Protein AF-A0A7K2NN77-F1 (afdb_monomer_lite)

Foldseek 3Di:
DLVVLLVLLLVLLLCLLLLHLVVSQVSQPPDGQLLSVAQKKAKKKKFAALVCLVVVQVVQQDPSRARRNKHWHQQLFDSRIIIIIGGDHDPDPPPPPGVPVVLLVVVVVDVSMAIFMFDIDGSSCSNVNVQNRQLSQLQLNQDPSSGGYRDDPDPLLRLFPLVLLLLQLCVLCVLCPPPPSVLVSLLLVVQAAPLVSSCVSVVHDSVVSVVSVVSVCVSNVHDCLQLQSSLVNNSSVVSVPDDDDPDDPPDPDDPRDDPVVRCQDPSNLVLLCVLCVLCDDPHDVVLVVLLVLCNVQSVDLVSSCVVVVHDSVVSVVSQSVSCNSSSADSNGRHDSSSSNSSSVSSVVPHD

Structure (mmCIF, N/CA/C/O backbone):
data_AF-A0A7K2NN77-F1
#
_entry.id   AF-A0A7K2NN77-F1
#
loop_
_atom_site.group_PDB
_atom_site.id
_atom_site.type_symbol
_atom_site.label_atom_id
_atom_site.label_alt_id
_atom_site.label_comp_id
_atom_site.label_asym_id
_atom_site.label_entity_id
_atom_site.label_seq_id
_atom_site.pdbx_PDB_ins_code
_atom_site.Cartn_x
_atom_site.Cartn_y
_atom_site.Cartn_z
_atom_site.occupancy
_atom_site.B_iso_or_equiv
_atom_site.auth_seq_id
_atom_site.auth_comp_id
_atom_site.auth_asym_id
_atom_site.auth_atom_id
_atom_site.pdbx_PDB_model_num
ATOM 1 N N . TYR A 1 1 ? 4.794 0.940 -31.239 1.00 58.06 1 TYR A N 1
ATOM 2 C CA . TYR A 1 1 ? 5.626 -0.023 -30.488 1.00 58.06 1 TYR A CA 1
ATOM 3 C C . TYR A 1 1 ? 5.762 0.349 -29.004 1.00 58.06 1 TYR A C 1
ATOM 5 O O . TYR A 1 1 ? 5.220 -0.368 -28.175 1.00 58.06 1 TYR A O 1
ATOM 13 N N . GLN A 1 2 ? 6.341 1.505 -28.643 1.00 65.62 2 GLN A N 1
ATOM 14 C CA . GLN A 1 2 ? 6.583 1.894 -27.233 1.00 65.62 2 GLN A CA 1
ATOM 15 C C . GLN A 1 2 ? 5.342 1.932 -26.314 1.00 65.62 2 GLN A C 1
ATOM 17 O O . GLN A 1 2 ? 5.419 1.540 -25.153 1.00 65.62 2 GLN A O 1
ATOM 22 N N . GLN A 1 3 ? 4.177 2.366 -26.810 1.00 68.31 3 GLN A N 1
ATOM 23 C CA . GLN A 1 3 ? 2.939 2.348 -26.012 1.00 68.31 3 GLN A CA 1
ATOM 24 C C . GLN A 1 3 ? 2.459 0.923 -25.699 1.00 68.31 3 GLN A C 1
ATOM 26 O O . GLN A 1 3 ? 1.971 0.670 -24.600 1.00 68.31 3 GLN A O 1
ATOM 31 N N . VAL A 1 4 ? 2.619 -0.004 -26.647 1.00 72.00 4 VAL A N 1
ATOM 32 C CA . VAL A 1 4 ? 2.255 -1.418 -26.481 1.00 72.00 4 VAL A CA 1
ATOM 33 C C . VAL A 1 4 ? 3.207 -2.084 -25.491 1.00 72.00 4 VAL A C 1
ATOM 35 O O . VAL A 1 4 ? 2.742 -2.724 -24.554 1.00 72.00 4 VAL A O 1
ATOM 38 N N . ALA A 1 5 ? 4.514 -1.838 -25.620 1.00 76.31 5 ALA A N 1
ATOM 39 C CA . ALA A 1 5 ? 5.515 -2.323 -24.672 1.00 76.31 5 A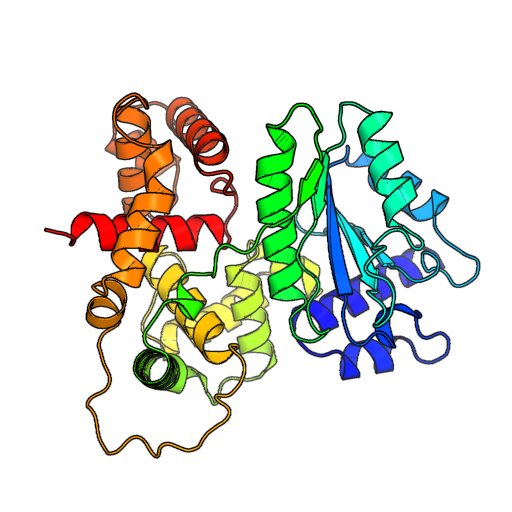LA A CA 1
ATOM 40 C C . ALA A 1 5 ? 5.246 -1.800 -23.249 1.00 76.31 5 ALA A C 1
ATOM 42 O O . ALA A 1 5 ? 5.173 -2.576 -22.305 1.00 76.31 5 ALA A O 1
ATOM 43 N N . SER A 1 6 ? 4.969 -0.501 -23.092 1.00 79.62 6 SER A N 1
ATOM 44 C CA . SER A 1 6 ? 4.598 0.094 -21.798 1.00 79.62 6 SER A CA 1
ATOM 45 C C . SER A 1 6 ? 3.352 -0.554 -21.173 1.00 79.62 6 SER A C 1
ATOM 47 O O . SER A 1 6 ? 3.346 -0.855 -19.978 1.00 79.62 6 SER A O 1
ATOM 49 N N . ARG A 1 7 ? 2.305 -0.816 -21.975 1.00 81.62 7 ARG A N 1
ATOM 50 C CA . ARG A 1 7 ? 1.096 -1.521 -21.512 1.00 81.62 7 ARG A CA 1
ATOM 51 C C . ARG A 1 7 ? 1.402 -2.956 -21.095 1.00 81.62 7 ARG A C 1
ATOM 53 O O . ARG A 1 7 ? 0.925 -3.374 -20.047 1.00 81.62 7 ARG A O 1
ATOM 60 N N . LEU A 1 8 ? 2.226 -3.676 -21.856 1.00 85.50 8 LEU A N 1
ATOM 61 C CA . LEU A 1 8 ? 2.639 -5.036 -21.515 1.00 85.50 8 LEU A CA 1
ATOM 62 C C . LEU A 1 8 ? 3.427 -5.073 -20.198 1.00 85.50 8 LEU A C 1
ATOM 64 O O . LEU A 1 8 ? 3.089 -5.854 -19.315 1.00 85.50 8 LEU A O 1
ATOM 68 N N . ARG A 1 9 ? 4.414 -4.184 -20.020 1.00 88.75 9 ARG A N 1
ATOM 69 C CA . ARG A 1 9 ? 5.198 -4.079 -18.774 1.00 88.75 9 ARG A CA 1
ATOM 70 C C . ARG A 1 9 ? 4.305 -3.807 -17.562 1.00 88.75 9 ARG A C 1
ATOM 72 O O . ARG A 1 9 ? 4.477 -4.423 -16.512 1.00 88.75 9 ARG A O 1
ATOM 79 N N . LEU A 1 10 ? 3.324 -2.915 -17.716 1.00 86.38 10 LEU A N 1
ATOM 80 C CA . LEU A 1 10 ? 2.331 -2.661 -16.675 1.00 86.38 10 LEU A CA 1
ATOM 81 C C . LEU A 1 10 ? 1.485 -3.905 -16.388 1.00 86.38 10 LEU A C 1
ATOM 83 O O . LEU A 1 10 ? 1.281 -4.243 -15.228 1.00 86.38 10 LEU A O 1
ATOM 87 N N . ALA A 1 11 ? 1.029 -4.605 -17.422 1.00 85.06 11 ALA A N 1
ATOM 88 C CA . ALA A 1 11 ? 0.192 -5.787 -17.279 1.00 85.06 11 ALA A CA 1
ATOM 89 C C . ALA A 1 11 ? 0.944 -6.958 -16.601 1.00 85.06 11 ALA A C 1
ATOM 91 O O . ALA A 1 11 ? 0.379 -7.633 -15.743 1.00 85.06 11 ALA A O 1
ATOM 92 N N . VAL A 1 12 ? 2.242 -7.127 -16.887 1.00 89.69 12 VAL A N 1
ATOM 93 C CA . VAL A 1 12 ? 3.141 -8.058 -16.176 1.00 89.69 12 VAL A CA 1
ATOM 94 C C . VAL A 1 12 ? 3.249 -7.698 -14.695 1.00 89.69 12 VAL A C 1
ATOM 96 O O . VAL A 1 12 ? 3.042 -8.556 -13.838 1.00 89.69 12 VAL A O 1
ATOM 99 N N . PHE A 1 13 ? 3.516 -6.425 -14.375 1.00 90.00 13 PHE A N 1
ATOM 100 C CA . PHE A 1 13 ? 3.537 -5.958 -12.986 1.00 90.00 13 PHE A CA 1
ATOM 101 C C . PHE A 1 13 ? 2.200 -6.218 -12.278 1.00 90.00 13 PHE A C 1
ATOM 103 O O . PHE A 1 13 ? 2.191 -6.641 -11.126 1.00 90.00 13 PHE A O 1
ATOM 110 N N . MET A 1 14 ? 1.071 -6.032 -12.965 1.00 84.31 14 MET A N 1
ATOM 111 C CA . MET A 1 14 ? -0.255 -6.285 -12.400 1.00 84.31 14 MET A CA 1
ATOM 112 C C . MET A 1 14 ? -0.514 -7.753 -12.081 1.00 84.31 14 MET A C 1
ATOM 114 O O . MET A 1 14 ? -1.032 -8.047 -11.006 1.00 84.31 14 MET A O 1
ATOM 118 N N . ALA A 1 15 ? -0.126 -8.668 -12.969 1.00 86.88 15 ALA A N 1
ATOM 119 C CA . ALA A 1 15 ? -0.226 -10.097 -12.698 1.00 86.88 15 ALA A CA 1
ATOM 120 C C . ALA A 1 15 ? 0.621 -10.492 -11.473 1.00 86.88 15 ALA A C 1
ATOM 122 O O . ALA A 1 15 ? 0.151 -11.226 -10.607 1.00 86.88 15 ALA A O 1
ATOM 123 N N . LEU A 1 16 ? 1.825 -9.926 -11.333 1.00 90.00 16 LEU A N 1
ATOM 124 C CA . LEU A 1 16 ? 2.666 -10.135 -10.150 1.00 90.00 16 LEU A CA 1
ATOM 125 C C . LEU A 1 16 ? 2.044 -9.550 -8.871 1.00 90.00 16 LEU A C 1
ATOM 127 O O . LEU A 1 16 ? 2.053 -10.207 -7.834 1.00 90.00 16 LEU A O 1
ATOM 131 N N . MET A 1 17 ? 1.451 -8.354 -8.933 1.00 85.38 17 MET A N 1
ATOM 132 C CA . MET A 1 17 ? 0.725 -7.749 -7.804 1.00 85.38 17 MET A CA 1
ATOM 133 C C . MET A 1 17 ? -0.498 -8.569 -7.364 1.00 85.38 17 MET A C 1
ATOM 135 O O . MET A 1 17 ? -0.871 -8.497 -6.198 1.00 85.38 17 MET A O 1
ATOM 139 N N . ALA A 1 18 ? -1.111 -9.341 -8.266 1.00 82.44 18 ALA A N 1
ATOM 140 C CA . ALA A 1 18 ? -2.195 -10.277 -7.951 1.00 82.44 18 ALA A CA 1
ATOM 141 C C . ALA A 1 18 ? -1.694 -11.644 -7.432 1.00 82.44 18 ALA A C 1
ATOM 143 O O . ALA A 1 18 ? -2.496 -12.523 -7.127 1.00 82.44 18 ALA A O 1
ATOM 144 N N . GLY A 1 19 ? -0.374 -11.835 -7.337 1.00 84.44 19 GLY A N 1
ATOM 145 C CA . GLY A 1 19 ? 0.235 -13.096 -6.919 1.00 84.44 19 GLY A CA 1
ATOM 146 C C . GLY A 1 19 ? 0.254 -14.177 -8.005 1.00 84.44 19 GLY A C 1
ATOM 147 O O . GLY A 1 19 ? 0.401 -15.352 -7.686 1.00 84.44 19 GLY A O 1
ATOM 148 N N . GLU A 1 20 ? 0.130 -13.798 -9.281 1.00 86.62 20 GLU A N 1
ATOM 149 C CA . GLU A 1 20 ? -0.037 -14.705 -10.426 1.00 86.62 20 GLU A CA 1
ATOM 150 C C . GLU A 1 20 ? 1.189 -14.685 -11.372 1.00 86.62 20 GLU A C 1
ATOM 152 O O . GLU A 1 20 ? 1.098 -14.219 -12.518 1.00 86.62 20 GLU A O 1
ATOM 157 N N . PRO A 1 21 ? 2.367 -15.200 -10.963 1.00 90.19 21 PRO A N 1
ATOM 158 C CA . PRO A 1 21 ? 3.559 -15.201 -11.817 1.00 90.19 21 PRO A CA 1
ATOM 159 C C . PRO A 1 21 ? 3.385 -16.047 -13.083 1.00 90.19 21 PRO A C 1
ATOM 161 O O . PRO A 1 21 ? 3.928 -15.711 -14.133 1.00 90.19 21 PRO A O 1
ATOM 164 N N . THR A 1 22 ? 2.586 -17.116 -13.032 1.00 89.12 22 THR A N 1
ATOM 165 C CA . THR A 1 22 ? 2.286 -17.952 -14.206 1.00 89.12 22 THR A CA 1
ATOM 166 C C . THR A 1 22 ? 1.509 -17.174 -15.266 1.00 89.12 22 THR A C 1
ATOM 168 O O . THR A 1 22 ? 1.772 -17.314 -16.461 1.00 89.12 22 THR A O 1
ATOM 171 N N . LEU A 1 23 ? 0.567 -16.319 -14.851 1.00 87.38 23 LEU A N 1
ATOM 172 C CA . LEU A 1 23 ? -0.132 -15.422 -15.768 1.00 87.38 23 LEU A CA 1
ATOM 173 C C . LEU A 1 23 ? 0.845 -14.413 -16.377 1.00 87.38 23 LEU A C 1
ATOM 175 O O . LEU A 1 23 ? 0.862 -14.271 -17.597 1.00 87.38 23 LEU A O 1
ATOM 179 N N . ALA A 1 24 ? 1.703 -13.802 -15.552 1.00 89.56 24 ALA A N 1
ATOM 180 C CA . ALA A 1 24 ? 2.725 -12.862 -16.008 1.00 89.56 24 ALA A CA 1
ATOM 181 C C . ALA A 1 24 ? 3.625 -13.471 -17.101 1.00 89.56 24 ALA A C 1
ATOM 183 O O . ALA A 1 24 ? 3.830 -12.848 -18.140 1.00 89.56 24 ALA A O 1
ATOM 184 N N . ARG A 1 25 ? 4.082 -14.720 -16.915 1.00 89.94 25 ARG A N 1
ATOM 185 C CA . ARG A 1 25 ? 4.904 -15.452 -17.900 1.00 89.94 25 ARG A CA 1
ATOM 186 C C . ARG A 1 25 ? 4.173 -15.704 -19.221 1.00 89.94 25 ARG A C 1
ATOM 188 O O . ARG A 1 25 ? 4.764 -15.558 -20.288 1.00 89.94 25 ARG A O 1
ATOM 195 N N . ARG A 1 26 ? 2.881 -16.054 -19.174 1.00 87.25 26 ARG A N 1
ATOM 196 C CA . ARG A 1 26 ? 2.070 -16.293 -20.386 1.00 87.25 26 ARG A CA 1
ATOM 197 C C . ARG A 1 26 ? 1.852 -15.027 -21.214 1.00 87.25 26 ARG A C 1
ATOM 199 O O . ARG A 1 26 ? 1.749 -15.114 -22.432 1.00 87.25 26 ARG A O 1
ATOM 206 N N . MET A 1 27 ? 1.790 -13.862 -20.572 1.00 85.50 27 MET A N 1
ATOM 207 C CA . MET A 1 27 ? 1.561 -12.581 -21.252 1.00 85.50 27 MET A CA 1
ATOM 208 C C . MET A 1 27 ? 2.753 -12.136 -22.107 1.00 85.50 27 MET A C 1
ATOM 210 O O . MET A 1 27 ? 2.576 -11.367 -23.046 1.00 85.50 27 MET A O 1
ATOM 214 N N . THR A 1 28 ? 3.955 -12.631 -21.809 1.00 80.12 28 THR A N 1
ATOM 215 C CA . THR A 1 28 ? 5.213 -12.267 -22.481 1.00 80.12 28 THR A CA 1
ATOM 216 C C . THR A 1 28 ? 5.670 -13.304 -23.514 1.00 80.12 28 THR A C 1
ATOM 218 O O . THR A 1 28 ? 6.864 -13.405 -23.792 1.00 80.12 28 THR A O 1
ATOM 221 N N . ALA A 1 29 ? 4.746 -14.103 -24.066 1.00 64.56 29 ALA A N 1
ATOM 222 C CA . ALA A 1 29 ? 5.049 -15.154 -25.041 1.00 64.56 29 ALA A CA 1
ATOM 223 C C . ALA A 1 29 ? 5.926 -14.619 -26.197 1.00 64.56 29 ALA A C 1
ATOM 225 O O . ALA A 1 29 ? 5.482 -13.786 -26.984 1.00 64.56 29 ALA A O 1
ATOM 226 N N . GLY A 1 30 ? 7.183 -15.078 -26.265 1.00 66.25 30 GLY A N 1
ATOM 227 C CA . GLY A 1 30 ? 8.173 -14.700 -27.286 1.00 66.25 30 GLY A CA 1
ATOM 228 C C . GLY A 1 30 ? 9.416 -13.967 -26.761 1.00 66.25 30 GLY A C 1
ATOM 229 O O . GLY A 1 30 ? 10.479 -14.109 -27.354 1.00 66.25 30 GLY A O 1
ATOM 230 N N . ALA A 1 31 ? 9.324 -13.243 -25.640 1.00 71.31 31 ALA A N 1
ATOM 231 C CA . ALA A 1 31 ? 10.466 -12.580 -24.998 1.00 71.31 31 ALA A CA 1
ATOM 232 C C . ALA A 1 31 ? 10.196 -12.423 -23.496 1.00 71.31 31 ALA A C 1
ATOM 234 O O . ALA A 1 31 ? 9.667 -11.402 -23.042 1.00 71.31 31 ALA A O 1
ATOM 235 N N . LEU A 1 32 ? 10.512 -13.475 -22.735 1.00 72.44 32 LEU A N 1
ATOM 236 C CA . LEU A 1 32 ? 10.340 -13.495 -21.288 1.00 72.44 32 LEU A CA 1
ATOM 237 C C . LEU A 1 32 ? 11.368 -12.546 -20.640 1.00 72.44 32 LEU A C 1
ATOM 239 O O . LEU A 1 32 ? 12.567 -12.741 -20.843 1.00 72.44 32 LEU A O 1
ATOM 243 N N . PRO A 1 33 ? 10.946 -11.531 -19.864 1.00 78.56 33 PRO A N 1
ATOM 244 C CA . PRO A 1 33 ? 11.888 -10.735 -19.094 1.00 78.56 33 PRO A CA 1
ATOM 245 C C . PRO A 1 33 ? 12.635 -11.646 -18.105 1.00 78.56 33 PRO A C 1
ATOM 247 O O . PRO A 1 33 ? 11.961 -12.388 -17.384 1.00 78.56 33 PRO A O 1
ATOM 250 N N . PRO A 1 34 ? 13.975 -11.552 -17.981 1.00 80.69 34 PRO A N 1
ATOM 251 C CA . PRO A 1 34 ? 14.753 -12.381 -17.048 1.00 80.69 34 PRO A CA 1
ATOM 252 C C . PRO A 1 34 ? 14.268 -12.293 -15.594 1.00 80.69 34 PRO A C 1
ATOM 254 O O . PRO A 1 34 ? 14.410 -13.236 -14.823 1.00 80.69 34 PRO A O 1
ATOM 257 N N . LEU A 1 35 ? 13.637 -11.173 -15.229 1.00 86.69 35 LEU A N 1
ATOM 258 C CA . LEU A 1 35 ? 12.939 -10.985 -13.959 1.00 86.69 35 LEU A CA 1
ATOM 259 C C . LEU A 1 35 ? 11.946 -12.111 -13.643 1.00 86.69 35 LEU A C 1
ATOM 261 O O . LEU A 1 35 ? 11.807 -12.488 -12.483 1.00 86.69 35 LEU A O 1
ATOM 265 N N . LEU A 1 36 ? 11.214 -12.602 -14.647 1.00 88.00 36 LEU A N 1
ATOM 266 C CA . LEU A 1 36 ? 10.187 -13.610 -14.425 1.00 88.00 36 LEU A CA 1
ATOM 267 C C . LEU A 1 36 ? 10.785 -14.975 -14.109 1.00 88.00 36 LEU A C 1
ATOM 269 O O . LEU A 1 36 ? 10.084 -15.750 -13.478 1.00 88.00 36 LEU A O 1
ATOM 273 N N . ASP A 1 37 ? 12.038 -15.255 -14.476 1.00 86.75 37 ASP A N 1
ATOM 274 C CA . ASP A 1 37 ? 12.733 -16.504 -14.138 1.00 86.75 37 ASP A CA 1
ATOM 275 C C . ASP A 1 37 ? 13.343 -16.517 -12.737 1.00 86.75 37 ASP A C 1
ATOM 277 O O . ASP A 1 37 ? 13.660 -17.588 -12.224 1.00 86.75 37 ASP A O 1
ATOM 281 N N . ALA A 1 38 ? 13.463 -15.357 -12.093 1.00 86.56 38 ALA A N 1
ATOM 282 C CA . ALA A 1 38 ? 13.998 -15.275 -10.744 1.00 86.56 38 ALA A CA 1
ATOM 283 C C . ALA A 1 38 ? 13.075 -15.954 -9.720 1.00 86.56 38 ALA A C 1
ATOM 285 O O . ALA A 1 38 ? 11.848 -15.926 -9.835 1.00 86.56 38 ALA A O 1
ATOM 286 N N . GLU A 1 39 ? 13.663 -16.528 -8.668 1.00 85.31 39 GLU A N 1
ATOM 287 C CA . GLU A 1 39 ? 12.895 -17.055 -7.530 1.00 85.31 39 GLU A CA 1
ATOM 288 C C . GLU A 1 39 ? 12.355 -15.923 -6.651 1.00 85.31 39 GLU A C 1
ATOM 290 O O . GLU A 1 39 ? 11.251 -16.008 -6.102 1.00 85.31 39 GLU A O 1
ATOM 295 N N . ARG A 1 40 ? 13.142 -14.851 -6.516 1.00 90.56 40 ARG A N 1
ATOM 296 C CA . ARG A 1 40 ? 12.844 -13.695 -5.675 1.00 90.56 40 ARG A CA 1
ATOM 297 C C . ARG A 1 40 ? 13.070 -12.400 -6.440 1.00 90.56 40 ARG A C 1
ATOM 299 O O . ARG A 1 40 ? 13.908 -12.313 -7.333 1.00 90.56 40 ARG A O 1
ATOM 306 N N . LEU A 1 41 ? 12.338 -11.371 -6.041 1.00 92.19 41 LEU A N 1
ATOM 307 C CA . LEU A 1 41 ? 12.518 -10.004 -6.508 1.00 92.19 41 LEU A CA 1
ATOM 308 C C . LEU A 1 41 ? 12.459 -9.028 -5.341 1.00 92.19 41 LEU A C 1
ATOM 310 O O . LEU A 1 41 ? 11.876 -9.320 -4.297 1.00 92.19 41 LEU A O 1
ATOM 314 N N . CYS A 1 42 ? 13.016 -7.843 -5.534 1.00 92.00 42 CYS A N 1
ATOM 315 C CA . CYS A 1 42 ? 12.775 -6.687 -4.689 1.00 92.00 42 CYS A CA 1
ATOM 316 C C . CYS A 1 42 ? 12.151 -5.559 -5.520 1.00 92.00 42 CYS A C 1
ATOM 318 O O . CYS A 1 42 ? 12.383 -5.418 -6.725 1.00 92.00 42 CYS A O 1
ATOM 320 N N . ILE A 1 43 ? 11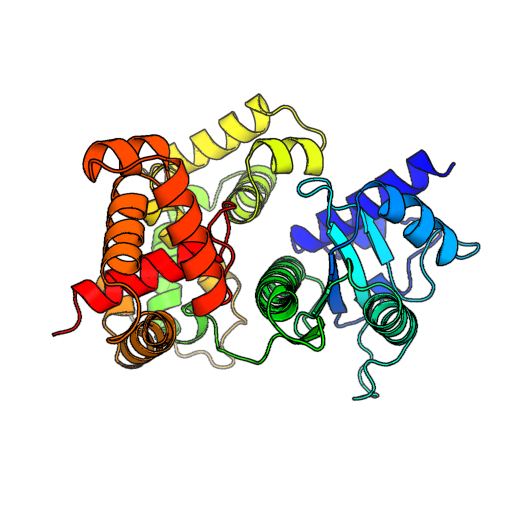.326 -4.743 -4.862 1.00 94.06 43 ILE A N 1
ATOM 321 C CA . ILE A 1 43 ? 10.781 -3.527 -5.462 1.00 94.06 43 ILE A CA 1
ATOM 322 C C . ILE A 1 43 ? 11.637 -2.345 -5.035 1.00 94.06 43 ILE A C 1
ATOM 324 O O . ILE A 1 43 ? 11.811 -2.070 -3.851 1.00 94.06 43 ILE A O 1
ATOM 328 N N . HIS A 1 44 ? 12.129 -1.616 -6.024 1.00 95.12 44 HIS A N 1
ATOM 329 C CA . HIS A 1 44 ? 12.770 -0.324 -5.876 1.00 95.12 44 HIS A CA 1
ATOM 330 C C . HIS A 1 44 ? 11.773 0.736 -6.344 1.00 95.12 44 HIS A C 1
ATOM 332 O O . HIS A 1 44 ? 11.427 0.810 -7.522 1.00 95.12 44 HIS A O 1
ATOM 338 N N . LEU A 1 45 ? 11.265 1.543 -5.421 1.00 94.94 45 LEU A N 1
ATOM 339 C CA . LEU A 1 45 ? 10.307 2.597 -5.717 1.00 94.94 45 LEU A CA 1
ATOM 340 C C . LEU A 1 45 ? 11.026 3.942 -5.752 1.00 94.94 45 LEU A C 1
ATOM 342 O O . LEU A 1 45 ? 11.384 4.493 -4.710 1.00 94.94 45 LEU A O 1
ATOM 346 N N . LEU A 1 46 ? 11.228 4.467 -6.957 1.00 96.25 46 LEU A N 1
ATOM 347 C CA . LEU A 1 46 ? 11.838 5.772 -7.172 1.00 96.25 46 LEU A CA 1
ATOM 348 C C . LEU A 1 46 ? 10.749 6.849 -7.191 1.00 96.25 46 LEU A C 1
ATOM 350 O O . LEU A 1 46 ? 9.813 6.796 -7.995 1.00 96.25 46 LEU A O 1
ATOM 354 N N . ARG A 1 47 ? 10.897 7.858 -6.333 1.00 95.06 47 ARG A N 1
ATOM 355 C CA . ARG A 1 47 ? 10.179 9.126 -6.438 1.00 95.06 47 ARG A CA 1
ATOM 356 C C . ARG A 1 47 ? 10.962 10.064 -7.347 1.00 95.06 47 ARG A C 1
ATOM 358 O O . ARG A 1 47 ? 12.101 10.386 -7.035 1.00 95.06 47 ARG A O 1
ATOM 365 N N . CYS A 1 48 ? 10.345 10.534 -8.424 1.00 94.88 48 CYS A N 1
ATOM 366 C CA . CYS A 1 48 ? 10.917 11.519 -9.340 1.00 94.88 48 CYS A CA 1
ATOM 367 C C . CYS A 1 48 ? 9.829 12.459 -9.906 1.00 94.88 48 CYS A C 1
ATOM 369 O O . CYS A 1 48 ? 8.628 12.202 -9.756 1.00 94.88 48 CYS A O 1
ATOM 371 N N . PRO A 1 49 ? 10.196 13.594 -10.526 1.00 93.94 49 PRO A N 1
ATOM 372 C CA . PRO A 1 49 ? 9.251 14.447 -11.238 1.00 93.94 49 PRO A CA 1
ATOM 373 C C . PRO A 1 49 ? 8.507 13.671 -12.344 1.00 93.94 49 PRO A C 1
ATOM 375 O O . PRO A 1 49 ? 9.118 12.849 -13.029 1.00 93.94 49 PRO A O 1
ATOM 378 N N . PRO A 1 50 ? 7.211 13.944 -12.600 1.00 92.19 50 PRO A N 1
ATOM 379 C CA . PRO A 1 50 ? 6.423 13.154 -13.549 1.00 92.19 50 PRO A CA 1
ATOM 380 C C . PRO A 1 50 ? 6.976 13.193 -14.977 1.00 92.19 50 PRO A C 1
ATOM 382 O O . PRO A 1 50 ? 6.864 12.199 -15.698 1.00 92.19 50 PRO A O 1
ATOM 385 N N . ALA A 1 51 ? 7.596 14.318 -15.351 1.00 92.19 51 ALA A N 1
ATOM 386 C CA . ALA A 1 51 ? 8.254 14.529 -16.639 1.00 92.19 51 ALA A CA 1
ATOM 387 C C . ALA A 1 51 ? 9.477 13.617 -16.844 1.00 92.19 51 ALA A C 1
ATOM 389 O O . ALA A 1 51 ? 9.765 13.215 -17.970 1.00 92.19 51 ALA A O 1
ATOM 390 N N . ASP A 1 52 ? 10.157 13.226 -15.764 1.00 93.62 52 ASP A N 1
ATOM 391 C CA . ASP A 1 52 ? 11.396 12.451 -15.842 1.00 93.62 52 ASP A CA 1
ATOM 392 C C . ASP A 1 52 ? 11.134 10.951 -16.018 1.00 93.62 52 ASP A C 1
ATOM 394 O O . ASP A 1 52 ? 11.959 10.250 -16.599 1.00 93.62 52 ASP A O 1
ATOM 398 N N . ARG A 1 53 ? 9.963 10.445 -15.602 1.00 92.81 53 ARG A N 1
ATOM 399 C CA . ARG A 1 53 ? 9.624 9.009 -15.674 1.00 92.81 53 ARG A CA 1
ATOM 400 C C . ARG A 1 53 ? 9.797 8.425 -17.074 1.00 92.81 53 ARG A C 1
ATOM 402 O O . ARG A 1 53 ? 10.292 7.316 -17.223 1.00 92.81 53 ARG A O 1
ATOM 409 N N . GLY A 1 54 ? 9.347 9.152 -18.099 1.00 90.44 54 GLY A N 1
ATOM 410 C CA . GLY A 1 54 ? 9.452 8.699 -19.486 1.00 90.44 54 GLY A CA 1
ATOM 411 C C . GLY A 1 54 ? 10.895 8.634 -19.970 1.00 90.44 54 GLY A C 1
ATOM 412 O O . GLY A 1 54 ? 11.280 7.633 -20.565 1.00 90.44 54 GLY A O 1
ATOM 413 N N . ARG A 1 55 ? 11.681 9.670 -19.652 1.00 92.38 55 ARG A N 1
ATOM 414 C CA . ARG A 1 55 ? 13.107 9.748 -19.982 1.00 92.38 55 ARG A CA 1
ATOM 415 C C . ARG A 1 55 ? 13.893 8.629 -19.303 1.00 92.38 55 ARG A C 1
ATOM 417 O O . ARG A 1 55 ? 14.686 7.980 -19.965 1.00 92.38 55 ARG A O 1
ATOM 424 N N . LEU A 1 56 ? 13.645 8.388 -18.015 1.00 92.94 56 LEU A N 1
ATOM 425 C CA . LEU A 1 56 ? 14.331 7.349 -17.245 1.00 92.94 56 LEU A CA 1
ATOM 426 C C . LEU A 1 56 ? 14.038 5.950 -17.791 1.00 92.94 56 LEU A C 1
ATOM 428 O O . LEU A 1 56 ? 14.973 5.200 -18.022 1.00 92.94 56 LEU A O 1
ATOM 432 N N . ILE A 1 57 ? 12.771 5.622 -18.069 1.00 91.75 57 ILE A N 1
ATOM 433 C CA . ILE A 1 57 ? 12.415 4.334 -18.691 1.00 91.75 57 ILE A CA 1
ATOM 434 C C . ILE A 1 57 ? 13.181 4.154 -20.003 1.00 91.75 57 ILE A C 1
ATOM 436 O O . ILE A 1 57 ? 13.872 3.160 -20.163 1.00 91.75 57 ILE A O 1
ATOM 440 N N . ALA A 1 58 ? 13.119 5.141 -20.902 1.00 90.38 58 ALA A N 1
ATOM 441 C CA . ALA A 1 58 ? 13.778 5.048 -22.203 1.00 90.38 58 ALA A CA 1
ATOM 442 C C . ALA A 1 58 ? 15.312 4.958 -22.103 1.00 90.38 58 ALA A C 1
ATOM 444 O O . ALA A 1 58 ? 15.930 4.289 -22.920 1.00 90.38 58 ALA A O 1
ATOM 445 N N . ALA A 1 59 ? 15.925 5.616 -21.113 1.00 90.44 59 ALA A N 1
ATOM 446 C CA . ALA A 1 59 ? 17.377 5.622 -20.929 1.00 90.44 59 ALA A CA 1
ATOM 447 C C . ALA A 1 59 ? 17.945 4.264 -20.485 1.00 90.44 59 ALA A C 1
ATOM 449 O O . ALA A 1 59 ? 19.100 3.971 -20.775 1.00 90.44 59 ALA A O 1
ATOM 450 N N . TYR A 1 60 ? 17.147 3.453 -19.785 1.00 89.12 60 TYR A N 1
ATOM 451 C CA . TYR A 1 60 ? 17.540 2.120 -19.317 1.00 89.12 60 TYR A CA 1
ATOM 452 C C . TYR A 1 60 ? 16.856 0.989 -20.096 1.00 89.12 60 TYR A C 1
ATOM 454 O O . TYR A 1 60 ? 16.992 -0.169 -19.706 1.00 89.12 60 TYR A O 1
ATOM 462 N N . GLU A 1 61 ? 16.100 1.308 -21.152 1.00 88.19 61 GLU A N 1
ATOM 463 C CA . GLU A 1 61 ? 15.418 0.319 -21.986 1.00 88.19 61 GLU A CA 1
ATOM 464 C C . GLU A 1 61 ? 16.434 -0.367 -22.916 1.00 88.19 61 GLU A C 1
ATOM 466 O O . GLU A 1 61 ? 17.186 0.293 -23.631 1.00 88.19 61 GLU A O 1
ATOM 471 N N . ASP A 1 62 ? 16.476 -1.698 -22.891 1.00 83.81 62 ASP A N 1
ATOM 472 C CA . ASP A 1 62 ? 17.320 -2.510 -23.768 1.00 83.81 62 ASP A CA 1
ATOM 473 C C . ASP A 1 62 ? 16.615 -2.853 -25.097 1.00 83.81 62 ASP A C 1
ATOM 475 O O . ASP A 1 62 ? 15.450 -2.519 -25.328 1.00 83.81 62 ASP A O 1
ATOM 479 N N . ALA A 1 63 ? 17.315 -3.565 -25.986 1.00 80.12 63 ALA A N 1
ATOM 480 C CA . ALA A 1 63 ? 16.793 -3.955 -27.299 1.00 80.12 63 ALA A CA 1
ATOM 481 C C . ALA A 1 63 ? 15.537 -4.852 -27.240 1.00 80.12 63 ALA A C 1
ATOM 483 O O . ALA A 1 63 ? 14.781 -4.908 -28.210 1.00 80.12 63 ALA A O 1
ATOM 484 N N . SER A 1 64 ? 15.295 -5.536 -26.116 1.00 75.75 64 SER A N 1
ATOM 485 C CA . SER A 1 64 ? 14.106 -6.368 -25.897 1.00 75.75 64 SER A CA 1
ATOM 486 C C . SER A 1 64 ? 12.904 -5.576 -25.367 1.00 75.75 64 SER A C 1
ATOM 488 O O . SER A 1 64 ? 11.799 -6.109 -25.275 1.00 75.75 64 SER A O 1
ATOM 490 N N . GLY A 1 65 ? 13.087 -4.287 -25.061 1.00 78.44 65 GLY A N 1
ATOM 491 C CA . GLY A 1 65 ? 12.060 -3.447 -24.452 1.00 78.44 65 GLY A CA 1
ATOM 492 C C . GLY A 1 65 ? 11.917 -3.666 -22.942 1.00 78.44 65 GLY A C 1
ATOM 493 O O . GLY A 1 65 ? 10.892 -3.299 -22.355 1.00 78.44 65 GLY A O 1
ATOM 494 N N . TYR A 1 66 ? 12.918 -4.270 -22.300 1.00 83.56 66 TYR A N 1
ATOM 495 C CA . TYR A 1 66 ? 13.011 -4.410 -20.847 1.00 83.56 66 TYR A CA 1
ATOM 496 C C . TYR A 1 66 ? 14.189 -3.590 -20.316 1.00 83.56 66 TYR A C 1
ATOM 498 O O . TYR A 1 66 ? 14.624 -2.665 -20.987 1.00 83.56 66 TYR A O 1
ATOM 506 N N . HIS A 1 67 ? 14.618 -3.810 -19.071 1.00 88.44 67 HIS A N 1
ATOM 507 C CA . HIS A 1 67 ? 15.644 -2.982 -18.427 1.00 88.44 67 HIS A CA 1
ATOM 508 C C . HIS A 1 67 ? 16.775 -3.874 -17.906 1.00 88.44 67 HIS A C 1
ATOM 510 O O . HIS A 1 67 ? 17.038 -3.966 -16.700 1.00 88.44 67 HIS A O 1
ATOM 516 N N . GLY A 1 68 ? 17.375 -4.619 -18.837 1.00 83.19 68 GLY A N 1
ATOM 517 C CA . GLY A 1 68 ? 18.291 -5.714 -18.572 1.00 83.19 68 GLY A CA 1
ATOM 518 C C . GLY A 1 68 ? 17.562 -6.851 -17.867 1.00 83.19 68 GLY A C 1
ATOM 519 O O . GLY A 1 68 ? 16.627 -7.452 -18.389 1.00 83.19 68 GLY A O 1
ATOM 520 N N . ARG A 1 69 ? 17.975 -7.133 -16.631 1.00 84.44 69 ARG A N 1
ATOM 521 C CA . ARG A 1 69 ? 17.349 -8.175 -15.806 1.00 84.44 69 ARG A CA 1
ATOM 522 C C . ARG A 1 69 ? 16.129 -7.678 -15.033 1.00 84.44 69 ARG A C 1
ATOM 524 O O . ARG A 1 69 ? 15.372 -8.490 -14.515 1.00 84.44 69 ARG A O 1
ATOM 531 N N . GLY A 1 70 ? 15.943 -6.362 -14.946 1.00 88.38 70 GLY A N 1
ATOM 532 C CA . GLY A 1 70 ? 14.842 -5.736 -14.226 1.00 88.38 70 GLY A CA 1
ATOM 533 C C . GLY A 1 70 ? 13.729 -5.222 -15.135 1.00 88.38 70 GLY A C 1
ATOM 534 O O . GLY A 1 70 ? 13.741 -5.366 -16.359 1.00 88.38 70 GLY A O 1
ATOM 535 N N . LEU A 1 71 ? 12.750 -4.575 -14.510 1.00 91.38 71 LEU A N 1
ATOM 536 C CA . LEU A 1 71 ? 11.599 -3.995 -15.190 1.00 91.38 71 LEU A CA 1
ATOM 537 C C . LEU A 1 71 ? 11.233 -2.646 -14.568 1.00 91.38 71 LEU A C 1
ATOM 539 O O . LEU A 1 71 ? 10.885 -2.598 -13.392 1.00 91.38 71 LEU A O 1
ATOM 543 N N . MET A 1 72 ? 11.247 -1.562 -15.350 1.00 92.88 72 MET A N 1
ATOM 544 C CA . MET A 1 72 ? 10.687 -0.276 -14.924 1.00 92.88 72 MET A CA 1
ATOM 545 C C . MET A 1 72 ? 9.272 -0.063 -15.468 1.00 92.88 72 MET A C 1
ATOM 547 O O . MET A 1 72 ? 8.996 -0.238 -16.659 1.00 92.88 72 MET A O 1
ATOM 551 N N . VAL A 1 73 ? 8.372 0.375 -14.588 1.00 92.56 73 VAL A N 1
ATOM 552 C CA . VAL A 1 73 ? 6.957 0.617 -14.876 1.00 92.56 73 VAL A CA 1
ATOM 553 C C . VAL A 1 73 ? 6.525 1.939 -14.251 1.00 92.56 73 VAL A C 1
ATOM 555 O O . VAL A 1 73 ? 6.764 2.207 -13.072 1.00 92.56 73 VAL A O 1
ATOM 558 N N . ARG A 1 74 ? 5.836 2.787 -15.024 1.00 91.44 74 ARG A N 1
ATOM 559 C CA . ARG A 1 74 ? 5.206 3.993 -14.466 1.00 91.44 74 ARG A CA 1
ATOM 560 C C . ARG A 1 74 ? 4.137 3.571 -13.468 1.00 91.44 74 ARG A C 1
ATOM 562 O O . ARG A 1 74 ? 3.262 2.786 -13.817 1.00 91.44 74 ARG A O 1
ATOM 569 N N . CYS A 1 75 ? 4.138 4.142 -12.266 1.00 88.00 75 CYS A N 1
ATOM 570 C CA . CYS A 1 75 ? 3.003 3.944 -11.377 1.00 88.00 75 CYS A CA 1
ATOM 571 C C . CYS A 1 75 ? 1.766 4.644 -11.974 1.00 88.00 75 CYS A C 1
ATOM 573 O O . CYS A 1 75 ? 1.799 5.863 -12.169 1.00 88.00 75 CYS A O 1
ATOM 575 N N . PRO A 1 76 ? 0.662 3.926 -12.249 1.00 79.25 76 PRO A N 1
ATOM 576 C CA . PRO A 1 76 ? -0.550 4.537 -12.805 1.00 79.25 76 PRO A CA 1
ATOM 577 C C . PRO A 1 76 ? -1.395 5.238 -11.731 1.00 79.25 76 PRO A C 1
ATOM 579 O O . PRO A 1 76 ? -2.411 5.871 -12.033 1.00 79.25 76 PRO A O 1
ATOM 582 N N . VAL A 1 77 ? -1.012 5.098 -10.459 1.00 79.31 77 VAL A N 1
ATOM 583 C CA . VAL A 1 77 ? -1.709 5.698 -9.319 1.00 79.31 77 VAL A CA 1
ATOM 584 C C . VAL A 1 77 ? -1.039 6.993 -8.872 1.00 79.31 77 VAL A C 1
ATOM 586 O O . VAL A 1 77 ? -1.747 7.974 -8.663 1.00 79.31 77 VAL A O 1
ATOM 589 N N . TYR A 1 78 ? 0.294 7.008 -8.776 1.00 83.31 78 TYR A N 1
ATOM 590 C CA . TYR A 1 78 ? 1.067 8.162 -8.314 1.00 83.31 78 TYR A CA 1
ATOM 591 C C . TYR A 1 78 ? 1.997 8.662 -9.411 1.00 83.31 78 TYR A C 1
ATOM 593 O O . TYR A 1 78 ? 2.920 7.962 -9.831 1.00 83.31 78 TYR A O 1
ATOM 601 N N . ASP A 1 79 ? 1.796 9.907 -9.835 1.00 86.38 79 ASP A N 1
ATOM 602 C CA . ASP A 1 79 ? 2.539 10.475 -10.961 1.00 86.38 79 ASP A CA 1
ATOM 603 C C . ASP A 1 79 ? 4.018 10.726 -10.687 1.00 86.38 79 ASP A C 1
ATOM 605 O O . ASP A 1 79 ? 4.806 10.867 -11.617 1.00 86.38 79 ASP A O 1
ATOM 609 N N . HIS A 1 80 ? 4.409 10.716 -9.418 1.00 89.81 80 HIS A N 1
ATOM 610 C CA . HIS A 1 80 ? 5.799 10.849 -9.010 1.00 89.81 80 HIS A CA 1
ATOM 611 C C . HIS A 1 80 ? 6.513 9.511 -8.836 1.00 89.81 80 HIS A C 1
ATOM 613 O O . HIS A 1 80 ? 7.685 9.510 -8.489 1.00 89.81 80 HIS A O 1
ATOM 619 N N . HIS A 1 81 ? 5.835 8.373 -9.009 1.00 92.56 81 HIS A N 1
ATOM 620 C CA . HIS A 1 81 ? 6.433 7.068 -8.737 1.00 92.56 81 HIS A CA 1
ATOM 621 C C . HIS A 1 81 ? 6.811 6.337 -10.028 1.00 92.56 81 HIS A C 1
ATOM 623 O O . HIS A 1 81 ? 6.002 6.186 -10.956 1.00 92.56 81 HIS A O 1
ATOM 629 N N . LEU A 1 82 ? 8.041 5.833 -10.034 1.00 94.81 82 LEU A N 1
ATOM 630 C CA . LEU A 1 82 ? 8.566 4.856 -10.973 1.00 94.81 82 LEU A CA 1
ATOM 631 C C . LEU A 1 82 ? 8.838 3.561 -10.200 1.00 94.81 82 LEU A C 1
ATOM 633 O O . LEU A 1 82 ? 9.554 3.563 -9.201 1.00 94.81 82 LEU A O 1
ATOM 637 N N . ILE A 1 83 ? 8.198 2.476 -10.627 1.00 95.06 83 ILE A N 1
ATOM 638 C CA . ILE A 1 83 ? 8.278 1.162 -9.991 1.00 95.06 83 ILE A CA 1
ATOM 639 C C . ILE A 1 83 ? 9.346 0.367 -10.729 1.00 95.06 83 ILE A C 1
ATOM 641 O O . ILE A 1 83 ? 9.199 0.130 -11.925 1.00 95.06 83 ILE A O 1
ATOM 645 N N . CYS A 1 84 ? 10.394 -0.048 -10.029 1.00 94.88 84 CYS A N 1
ATOM 646 C CA . CYS A 1 84 ? 11.473 -0.849 -10.586 1.00 94.88 84 CYS A CA 1
ATOM 647 C C . CYS A 1 84 ? 11.461 -2.224 -9.911 1.00 94.88 84 CYS A C 1
ATOM 649 O O . CYS A 1 84 ? 11.676 -2.325 -8.705 1.00 94.88 84 CYS A O 1
ATOM 651 N N . LEU A 1 85 ? 11.183 -3.275 -10.675 1.00 94.12 85 LEU A N 1
ATOM 652 C CA . LEU A 1 85 ? 11.281 -4.655 -10.219 1.00 94.12 85 LEU A CA 1
ATOM 653 C C . LEU A 1 85 ? 12.693 -5.143 -10.523 1.00 94.12 85 LEU A C 1
ATOM 655 O O . LEU A 1 85 ? 13.142 -5.057 -11.670 1.00 94.12 85 LEU A O 1
ATOM 659 N N . VAL A 1 86 ? 13.383 -5.638 -9.505 1.00 91.81 86 VAL A N 1
ATOM 660 C CA . VAL A 1 86 ? 14.765 -6.102 -9.616 1.00 91.81 86 VAL A CA 1
ATOM 661 C C . VAL A 1 86 ? 14.816 -7.557 -9.141 1.00 91.81 86 VAL A C 1
ATOM 663 O O . VAL A 1 86 ? 14.378 -7.823 -8.020 1.00 91.81 86 VAL A O 1
ATOM 666 N N . PRO A 1 87 ? 15.280 -8.512 -9.966 1.00 90.06 87 PRO A N 1
ATOM 667 C CA . PRO A 1 87 ? 15.453 -9.891 -9.522 1.00 90.06 87 PRO A CA 1
ATOM 668 C C . PRO A 1 87 ? 16.584 -9.987 -8.494 1.00 90.06 87 PRO A C 1
ATOM 670 O O . PRO A 1 87 ? 17.541 -9.216 -8.548 1.00 90.06 87 PRO A O 1
ATOM 673 N N . VAL A 1 88 ? 16.474 -10.944 -7.576 1.00 83.62 88 VAL A N 1
ATOM 674 C CA . VAL A 1 88 ? 17.509 -11.255 -6.582 1.00 83.62 88 VAL A CA 1
ATOM 675 C C . VAL A 1 88 ? 17.949 -12.698 -6.806 1.00 83.62 88 VAL A C 1
ATOM 677 O O . VAL A 1 88 ? 17.121 -13.606 -6.709 1.00 83.62 88 VAL A O 1
ATOM 680 N N . ASP A 1 89 ? 19.226 -12.901 -7.130 1.00 70.56 89 ASP A N 1
ATOM 681 C CA . ASP A 1 89 ? 19.795 -14.237 -7.335 1.00 70.56 89 ASP A CA 1
ATOM 682 C C . ASP A 1 89 ? 20.213 -14.886 -6.014 1.00 70.56 89 ASP A C 1
ATOM 684 O O . ASP A 1 89 ? 20.427 -14.206 -5.013 1.00 70.56 89 ASP A O 1
ATOM 688 N N . ARG A 1 90 ? 20.304 -16.222 -6.018 1.00 54.62 90 ARG A N 1
ATOM 689 C CA . ARG A 1 90 ? 20.529 -17.044 -4.817 1.00 54.62 90 ARG A CA 1
ATOM 690 C C . ARG A 1 90 ? 21.930 -16.905 -4.204 1.00 54.62 90 ARG A C 1
ATOM 692 O O . ARG A 1 90 ? 22.044 -17.162 -3.013 1.00 54.62 90 ARG A O 1
ATOM 699 N N . ASP A 1 91 ? 22.933 -16.488 -4.980 1.00 44.62 91 ASP A N 1
ATOM 700 C CA . ASP A 1 91 ? 24.355 -16.591 -4.599 1.00 44.62 91 ASP A CA 1
ATOM 701 C C . ASP A 1 91 ? 25.087 -15.250 -4.416 1.00 44.62 91 ASP A C 1
ATOM 703 O O . ASP A 1 91 ? 26.279 -15.249 -4.125 1.00 44.62 91 ASP A O 1
ATOM 707 N N . ASP A 1 92 ? 24.401 -14.108 -4.525 1.00 42.56 92 ASP A N 1
ATOM 708 C CA . ASP A 1 92 ? 25.019 -12.800 -4.288 1.00 42.56 92 ASP A CA 1
ATOM 709 C C . ASP A 1 92 ? 24.200 -11.985 -3.276 1.00 42.56 92 ASP A C 1
ATOM 711 O O . ASP A 1 92 ? 23.185 -11.365 -3.601 1.00 42.56 92 ASP A O 1
ATOM 715 N N . ASP A 1 93 ? 24.715 -11.883 -2.046 1.00 42.06 93 ASP A N 1
ATOM 716 C CA . ASP A 1 93 ? 24.356 -10.816 -1.094 1.00 42.06 93 ASP A CA 1
ATOM 717 C C . ASP A 1 93 ? 24.680 -9.408 -1.658 1.00 42.06 93 ASP A C 1
ATOM 719 O O . ASP A 1 93 ? 24.327 -8.368 -1.086 1.00 42.06 93 ASP A O 1
ATOM 723 N N . HIS A 1 94 ? 25.300 -9.345 -2.839 1.00 42.53 94 HIS A N 1
ATOM 724 C CA . HIS A 1 94 ? 25.406 -8.160 -3.667 1.00 42.53 94 HIS A CA 1
ATOM 725 C C . HIS A 1 94 ? 24.134 -7.942 -4.498 1.00 42.53 94 HIS A C 1
ATOM 727 O O . HIS A 1 94 ? 24.038 -8.277 -5.675 1.00 42.53 94 HIS A O 1
ATOM 733 N N . VAL A 1 95 ? 23.181 -7.217 -3.905 1.00 49.91 95 VAL A N 1
ATOM 734 C CA . VAL A 1 95 ? 22.022 -6.581 -4.573 1.00 49.91 95 VAL A CA 1
ATOM 735 C C . VAL A 1 95 ? 22.463 -5.510 -5.607 1.00 49.91 95 VAL A C 1
ATOM 737 O O . VAL A 1 95 ? 21.764 -4.530 -5.810 1.00 49.91 95 VAL A O 1
ATOM 740 N N . ASP A 1 96 ? 23.638 -5.616 -6.232 1.00 46.22 96 ASP A N 1
ATOM 741 C CA . ASP A 1 96 ? 24.257 -4.576 -7.074 1.00 46.22 96 ASP A CA 1
ATOM 742 C C . ASP A 1 96 ? 24.165 -4.862 -8.588 1.00 46.22 96 ASP A C 1
ATOM 744 O O . ASP A 1 96 ? 24.694 -4.116 -9.410 1.00 46.22 96 ASP A O 1
ATOM 748 N N . GLY A 1 97 ? 23.415 -5.891 -8.991 1.00 52.47 97 GLY A N 1
ATOM 749 C CA . GLY A 1 97 ? 23.169 -6.212 -10.399 1.00 52.47 97 GLY A CA 1
ATOM 750 C C . GLY A 1 97 ? 22.115 -5.327 -11.088 1.00 52.47 97 GLY A C 1
ATOM 751 O O . GLY A 1 97 ? 20.965 -5.225 -10.657 1.00 52.47 97 GLY A O 1
ATOM 752 N N . GLY A 1 98 ? 22.483 -4.737 -12.233 1.00 68.25 98 GLY A N 1
ATOM 753 C CA . GLY A 1 98 ? 21.575 -4.160 -13.236 1.00 68.25 98 GLY A CA 1
ATOM 754 C C . GLY A 1 98 ? 21.040 -2.761 -12.915 1.00 68.25 98 GLY A C 1
ATOM 755 O O . GLY A 1 98 ? 21.641 -1.758 -13.290 1.00 68.25 98 GLY A O 1
ATOM 756 N N . LEU A 1 99 ? 19.875 -2.680 -12.262 1.00 78.25 99 LEU A N 1
ATOM 757 C CA . LEU A 1 99 ? 19.174 -1.409 -12.011 1.00 78.25 99 LEU A CA 1
ATOM 758 C C . LEU A 1 99 ? 19.555 -0.734 -10.691 1.00 78.25 99 LEU A C 1
ATOM 760 O O . LEU A 1 99 ? 19.300 0.457 -10.519 1.00 78.25 99 LEU A O 1
ATOM 764 N N . VAL A 1 100 ? 20.167 -1.454 -9.753 1.00 80.56 100 VAL A N 1
ATOM 765 C CA . VAL A 1 100 ? 20.372 -0.937 -8.392 1.00 80.56 100 VAL A CA 1
ATOM 766 C C . VAL A 1 100 ? 21.416 0.173 -8.341 1.00 80.56 100 VAL A C 1
ATOM 768 O O . VAL A 1 100 ? 21.136 1.239 -7.784 1.00 80.56 100 VAL A O 1
ATOM 771 N N . VAL A 1 101 ? 22.579 -0.034 -8.963 1.00 83.75 101 VAL A N 1
ATOM 772 C CA . VAL A 1 101 ? 23.648 0.974 -9.033 1.00 83.75 101 VAL A CA 1
ATOM 773 C C . VAL A 1 101 ? 23.170 2.250 -9.745 1.00 83.75 101 VAL A C 1
ATOM 775 O O . VAL A 1 101 ? 23.294 3.327 -9.150 1.00 83.75 101 VAL A O 1
ATOM 778 N N . PRO A 1 102 ? 22.541 2.181 -10.940 1.00 87.19 102 PRO A N 1
ATOM 779 C CA . PRO A 1 102 ? 22.018 3.376 -11.594 1.00 87.19 102 PRO A CA 1
ATOM 780 C C . PRO A 1 102 ? 20.950 4.112 -10.780 1.00 87.19 102 PRO A C 1
ATOM 782 O O . PRO A 1 102 ? 21.004 5.333 -10.675 1.00 87.19 102 PRO A O 1
ATOM 785 N N . LEU A 1 103 ? 20.010 3.402 -10.144 1.00 89.88 103 LEU A N 1
ATOM 786 C CA . LEU A 1 103 ? 18.972 4.044 -9.326 1.00 89.88 103 LEU A CA 1
ATOM 787 C C . LEU A 1 103 ? 19.561 4.800 -8.129 1.00 89.88 103 LEU A C 1
ATOM 789 O O . LEU A 1 103 ? 19.091 5.886 -7.795 1.00 89.88 103 LEU A O 1
ATOM 793 N N . ARG A 1 104 ? 20.606 4.255 -7.498 1.00 91.81 104 ARG A N 1
ATOM 794 C CA . ARG A 1 104 ? 21.327 4.932 -6.411 1.00 91.81 104 ARG A CA 1
ATOM 795 C C . ARG A 1 104 ? 22.113 6.143 -6.908 1.00 91.81 104 ARG A C 1
ATOM 797 O O . ARG A 1 104 ? 22.154 7.153 -6.212 1.00 91.81 104 ARG A O 1
ATOM 804 N N . ALA A 1 105 ? 22.724 6.063 -8.091 1.00 91.31 105 ALA A N 1
ATOM 805 C CA . ALA A 1 105 ? 23.389 7.204 -8.722 1.00 91.31 105 ALA A CA 1
ATOM 806 C C . ALA A 1 105 ? 22.397 8.344 -8.998 1.00 91.31 105 ALA A C 1
ATOM 808 O O . ALA A 1 105 ? 22.607 9.446 -8.507 1.00 91.31 105 ALA A O 1
ATOM 809 N N . LEU A 1 106 ? 21.247 8.048 -9.612 1.00 93.38 106 LEU A N 1
ATOM 810 C CA . LEU A 1 106 ? 20.206 9.044 -9.895 1.00 93.38 106 LEU A CA 1
ATOM 811 C C . LEU A 1 106 ? 19.755 9.832 -8.651 1.00 93.38 106 LEU A C 1
ATOM 813 O O . LEU A 1 106 ? 19.505 11.029 -8.741 1.00 93.38 106 LEU A O 1
ATOM 817 N N . VAL A 1 107 ? 19.644 9.179 -7.488 1.00 94.31 107 VAL A N 1
ATOM 818 C CA . VAL A 1 107 ? 19.261 9.845 -6.225 1.00 94.31 107 VAL A CA 1
ATOM 819 C C . VAL A 1 107 ? 20.378 10.720 -5.653 1.00 94.31 107 VAL A C 1
ATOM 821 O O . VAL A 1 107 ? 20.104 11.750 -5.027 1.00 94.31 107 VAL A O 1
ATOM 824 N N . ARG A 1 108 ? 21.638 10.317 -5.847 1.00 92.44 108 ARG A N 1
ATOM 825 C CA . ARG A 1 108 ? 22.798 11.131 -5.462 1.00 92.44 108 ARG A CA 1
ATOM 826 C C . ARG A 1 108 ? 22.903 12.376 -6.341 1.00 92.44 108 ARG A C 1
ATOM 828 O O . ARG A 1 108 ? 23.149 13.451 -5.804 1.00 92.44 108 ARG A O 1
ATOM 835 N N . ASP A 1 109 ? 22.645 12.223 -7.637 1.00 93.38 109 ASP A N 1
ATOM 836 C CA . ASP A 1 109 ? 22.851 13.266 -8.643 1.00 93.38 109 ASP A CA 1
ATOM 837 C C . ASP A 1 109 ? 21.701 14.288 -8.705 1.00 93.38 109 ASP A C 1
ATOM 839 O O . ASP A 1 109 ? 21.944 15.465 -8.966 1.00 93.38 109 ASP A O 1
ATOM 843 N N . ASP A 1 110 ? 20.451 13.878 -8.439 1.00 94.25 110 ASP A N 1
ATOM 844 C CA . ASP A 1 110 ? 19.289 14.779 -8.428 1.00 94.25 110 ASP A CA 1
ATOM 845 C C . ASP A 1 110 ? 18.642 14.855 -7.028 1.00 94.25 110 ASP A C 1
ATOM 847 O O . ASP A 1 110 ? 18.051 13.880 -6.549 1.00 94.25 110 ASP A O 1
ATOM 851 N N . PRO A 1 111 ? 18.664 16.024 -6.356 1.00 91.81 111 PRO A N 1
ATOM 852 C CA . PRO A 1 111 ? 18.084 16.185 -5.021 1.00 91.81 111 PRO A CA 1
ATOM 853 C C . PRO A 1 111 ? 16.556 16.039 -4.995 1.00 91.81 111 PRO A C 1
ATOM 855 O O . PRO A 1 111 ? 15.966 15.882 -3.926 1.00 91.81 111 PRO A O 1
ATOM 858 N N . ARG A 1 112 ? 15.884 16.083 -6.153 1.00 93.31 112 ARG A N 1
ATOM 859 C CA . ARG A 1 112 ? 14.432 15.877 -6.257 1.00 93.31 112 ARG A CA 1
ATOM 860 C C . ARG A 1 112 ? 14.056 14.398 -6.180 1.00 93.31 112 ARG A C 1
ATOM 862 O O . ARG A 1 112 ? 12.861 14.089 -6.144 1.00 93.31 112 ARG A O 1
ATOM 869 N N . TYR A 1 113 ? 15.038 13.495 -6.219 1.00 95.88 113 TYR A N 1
ATOM 870 C CA . TYR A 1 113 ? 14.817 12.057 -6.276 1.00 95.88 113 TYR A CA 1
ATOM 871 C C . TYR A 1 113 ? 14.971 11.427 -4.891 1.00 95.88 113 TYR A C 1
ATOM 873 O O . TYR A 1 113 ? 15.784 11.858 -4.076 1.00 95.88 113 TYR A O 1
ATOM 881 N N . ALA A 1 114 ? 14.176 10.393 -4.627 1.00 95.19 114 ALA A N 1
ATOM 882 C CA . ALA A 1 114 ? 14.292 9.567 -3.428 1.00 95.19 114 ALA A CA 1
ATOM 883 C C . ALA A 1 114 ? 13.946 8.112 -3.756 1.00 95.19 114 ALA A C 1
ATOM 885 O O . ALA A 1 114 ? 13.126 7.862 -4.641 1.00 95.19 114 ALA A O 1
ATOM 886 N N . LEU A 1 115 ? 14.547 7.157 -3.050 1.00 95.94 115 LEU A N 1
ATOM 887 C CA . LEU A 1 115 ? 14.422 5.730 -3.346 1.00 95.94 115 LEU A CA 1
ATOM 888 C C . LEU A 1 115 ? 14.060 4.920 -2.102 1.00 95.94 115 LEU A C 1
ATOM 890 O O . LEU A 1 115 ? 14.807 4.877 -1.126 1.00 95.94 115 LEU A O 1
ATOM 894 N N . GLY A 1 116 ? 12.927 4.228 -2.176 1.00 93.56 116 GLY A N 1
ATOM 895 C CA . GLY A 1 116 ? 12.548 3.190 -1.226 1.00 93.56 116 GLY A CA 1
ATOM 896 C C . GLY A 1 116 ? 12.850 1.809 -1.781 1.00 93.56 116 GLY A C 1
ATOM 897 O O . GLY A 1 116 ? 12.506 1.516 -2.924 1.00 93.56 116 GLY A O 1
ATOM 898 N N . ILE A 1 117 ? 13.478 0.954 -0.984 1.00 93.12 117 ILE A N 1
ATOM 899 C CA . ILE A 1 117 ? 13.864 -0.400 -1.384 1.00 93.12 117 ILE A CA 1
ATOM 900 C C . ILE A 1 117 ? 13.132 -1.396 -0.482 1.00 93.12 117 ILE A C 1
ATOM 902 O O . ILE A 1 117 ? 13.329 -1.376 0.730 1.00 93.12 117 ILE A O 1
ATOM 906 N N . GLY A 1 118 ? 12.275 -2.239 -1.056 1.00 90.38 118 GLY A N 1
ATOM 907 C CA . GLY A 1 118 ? 11.602 -3.332 -0.347 1.00 90.38 118 GLY A CA 1
ATOM 908 C C . GLY A 1 118 ? 12.535 -4.515 -0.069 1.00 90.38 118 GLY A C 1
ATOM 909 O O . GLY A 1 118 ? 13.633 -4.591 -0.624 1.00 90.38 118 GLY A O 1
ATOM 910 N N . ALA A 1 119 ? 12.095 -5.452 0.773 1.00 87.69 119 ALA A N 1
ATOM 911 C CA . ALA A 1 119 ? 12.852 -6.675 1.018 1.00 87.69 119 ALA A CA 1
ATOM 912 C C . ALA A 1 119 ? 12.735 -7.640 -0.182 1.00 87.69 119 ALA A C 1
ATOM 914 O O . ALA A 1 119 ? 11.753 -7.576 -0.930 1.00 87.69 119 ALA A O 1
ATOM 915 N N . PRO A 1 120 ? 13.700 -8.555 -0.380 1.00 89.75 120 PRO A N 1
ATOM 916 C CA . PRO A 1 120 ? 13.569 -9.622 -1.364 1.00 89.75 120 PRO A CA 1
ATOM 917 C C . PRO A 1 120 ? 12.421 -10.573 -0.998 1.00 89.75 120 PRO A C 1
ATOM 919 O O . PRO A 1 120 ? 12.405 -11.156 0.088 1.00 89.75 120 PRO A O 1
ATOM 922 N N . VAL A 1 121 ? 11.480 -10.794 -1.910 1.00 88.06 121 VAL A N 1
ATOM 923 C CA . VAL A 1 121 ? 10.318 -11.677 -1.713 1.00 88.06 121 VAL A CA 1
ATOM 924 C C . VAL A 1 121 ? 10.137 -12.624 -2.900 1.00 88.06 121 VAL A C 1
ATOM 926 O O . VAL A 1 121 ? 10.556 -12.282 -4.005 1.00 88.06 121 VAL A O 1
ATOM 929 N N . PRO A 1 122 ? 9.494 -13.790 -2.719 1.00 90.00 122 PRO A N 1
ATOM 930 C CA . PRO A 1 122 ? 9.041 -14.609 -3.841 1.00 90.00 122 PRO A CA 1
ATOM 931 C C . PRO A 1 122 ? 8.105 -13.829 -4.774 1.00 90.00 122 PRO A C 1
ATOM 933 O O . PRO A 1 122 ? 7.342 -12.983 -4.306 1.00 90.00 122 PRO A O 1
ATOM 936 N N . LEU A 1 123 ? 8.092 -14.146 -6.073 1.00 90.69 123 LEU A N 1
ATOM 937 C CA . LEU A 1 123 ? 7.252 -13.452 -7.068 1.00 90.69 123 LEU A CA 1
ATOM 938 C C . LEU A 1 123 ? 5.763 -13.319 -6.672 1.00 90.69 123 LEU A C 1
ATOM 940 O O . LEU A 1 123 ? 5.217 -12.224 -6.838 1.00 90.69 123 LEU A O 1
ATOM 944 N N . PRO A 1 124 ? 5.088 -14.348 -6.111 1.00 88.25 124 PRO A N 1
ATOM 945 C CA . PRO A 1 124 ? 3.699 -14.212 -5.660 1.00 88.25 124 PRO A CA 1
ATOM 946 C C . PRO A 1 124 ? 3.484 -13.140 -4.578 1.00 88.25 124 PRO A C 1
ATOM 948 O O . PRO A 1 124 ? 2.390 -12.609 -4.440 1.00 88.25 124 PRO A O 1
ATOM 951 N N . ALA A 1 125 ? 4.528 -12.778 -3.829 1.00 86.06 125 ALA A N 1
ATOM 952 C CA . ALA A 1 125 ? 4.476 -11.781 -2.764 1.00 86.06 125 ALA A CA 1
ATOM 953 C C . ALA A 1 125 ? 4.840 -10.357 -3.242 1.00 86.06 125 ALA A C 1
ATOM 955 O O . ALA A 1 125 ? 5.135 -9.484 -2.423 1.00 86.06 125 ALA A O 1
ATOM 956 N N . THR A 1 126 ? 4.798 -10.080 -4.553 1.00 89.56 126 THR A N 1
ATOM 957 C CA . THR A 1 126 ? 5.149 -8.762 -5.126 1.00 89.56 126 THR A CA 1
ATOM 958 C C . THR A 1 126 ? 4.353 -7.609 -4.505 1.00 89.56 126 THR A C 1
ATOM 960 O O . THR A 1 126 ? 4.919 -6.541 -4.270 1.00 89.56 126 THR A O 1
ATOM 963 N N . ALA A 1 127 ? 3.074 -7.818 -4.165 1.00 83.31 127 ALA A N 1
ATOM 964 C CA . ALA A 1 127 ? 2.262 -6.810 -3.479 1.00 83.31 127 ALA A CA 1
ATOM 965 C C . ALA A 1 127 ? 2.865 -6.373 -2.137 1.00 83.31 127 ALA A C 1
ATOM 967 O O . ALA A 1 127 ? 2.930 -5.177 -1.846 1.00 83.31 127 ALA A O 1
ATOM 968 N N . ARG A 1 128 ? 3.385 -7.333 -1.362 1.00 80.38 128 ARG A N 1
ATOM 969 C CA . ARG A 1 128 ? 4.085 -7.068 -0.104 1.00 80.38 128 ARG A CA 1
ATOM 970 C C . ARG A 1 128 ? 5.383 -6.300 -0.344 1.00 80.38 128 ARG A C 1
ATOM 972 O O . ARG A 1 128 ? 5.621 -5.314 0.344 1.00 80.38 128 ARG A O 1
ATOM 979 N N . ALA A 1 129 ? 6.205 -6.693 -1.320 1.00 88.88 129 ALA A N 1
ATOM 980 C CA . ALA A 1 129 ? 7.438 -5.954 -1.617 1.00 88.88 129 ALA A CA 1
ATOM 981 C C . ALA A 1 129 ? 7.170 -4.527 -2.113 1.00 88.88 129 ALA A C 1
ATOM 983 O O . ALA A 1 129 ? 7.915 -3.609 -1.771 1.00 88.88 129 ALA A O 1
ATOM 984 N N . TYR A 1 130 ? 6.096 -4.315 -2.878 1.00 89.31 130 TYR A N 1
ATOM 985 C CA . TYR A 1 130 ? 5.677 -2.978 -3.288 1.00 89.31 130 TYR A CA 1
ATOM 986 C C . TYR A 1 130 ? 5.302 -2.108 -2.083 1.00 89.31 130 TYR A C 1
ATOM 988 O O . TYR A 1 130 ? 5.712 -0.948 -2.015 1.00 89.31 130 TYR A O 1
ATOM 996 N N . ASP A 1 131 ? 4.573 -2.663 -1.115 1.00 80.50 131 ASP A N 1
ATOM 997 C CA . ASP A 1 131 ? 4.236 -1.952 0.117 1.00 80.50 131 ASP A CA 1
ATOM 998 C C . ASP A 1 131 ? 5.474 -1.647 0.976 1.00 80.50 131 ASP A C 1
ATOM 1000 O O . ASP A 1 131 ? 5.697 -0.503 1.375 1.00 80.50 131 ASP A O 1
ATOM 1004 N N . GLN A 1 132 ? 6.365 -2.626 1.150 1.00 85.50 132 GLN A N 1
ATOM 1005 C CA . GLN A 1 132 ? 7.650 -2.433 1.827 1.00 85.50 132 GLN A CA 1
ATOM 1006 C C . GLN A 1 132 ? 8.477 -1.312 1.181 1.00 85.50 132 GLN A C 1
ATOM 1008 O O . GLN A 1 132 ? 9.028 -0.461 1.880 1.00 85.50 132 GLN A O 1
ATOM 1013 N N . ALA A 1 133 ? 8.524 -1.260 -0.153 1.00 90.69 133 ALA A N 1
ATOM 1014 C CA . ALA A 1 133 ? 9.212 -0.203 -0.886 1.00 90.69 133 ALA A CA 1
ATOM 1015 C C . ALA A 1 133 ? 8.536 1.167 -0.717 1.00 90.69 133 ALA A C 1
ATOM 1017 O O . ALA A 1 133 ? 9.227 2.180 -0.627 1.00 90.69 133 ALA A O 1
ATOM 1018 N N . ARG A 1 134 ? 7.199 1.226 -0.624 1.00 86.38 134 ARG A N 1
ATOM 1019 C CA . ARG A 1 134 ? 6.471 2.463 -0.286 1.00 86.38 134 ARG A CA 1
ATOM 1020 C C . ARG A 1 134 ? 6.792 2.945 1.121 1.00 86.38 134 ARG A C 1
ATOM 1022 O O . ARG A 1 134 ? 6.996 4.145 1.300 1.00 86.38 134 ARG A O 1
ATOM 1029 N N . HIS A 1 135 ? 6.850 2.036 2.092 1.00 79.19 135 HIS A N 1
ATOM 1030 C CA . HIS A 1 135 ? 7.252 2.373 3.452 1.00 79.19 135 HIS A CA 1
ATOM 1031 C C . HIS A 1 135 ? 8.678 2.928 3.468 1.00 79.19 135 HIS A C 1
ATOM 1033 O O . HIS A 1 135 ? 8.902 4.047 3.928 1.00 79.19 135 HIS A O 1
ATOM 1039 N N . ALA A 1 136 ? 9.619 2.200 2.870 1.00 87.94 136 ALA A N 1
ATOM 1040 C CA . ALA A 1 136 ? 10.997 2.642 2.748 1.00 87.94 136 ALA A CA 1
ATOM 1041 C C . ALA A 1 136 ? 11.097 4.000 2.030 1.00 87.94 136 ALA A C 1
ATOM 1043 O O . ALA A 1 136 ? 11.839 4.869 2.464 1.00 87.94 136 ALA A O 1
ATOM 1044 N N . LEU A 1 137 ? 10.299 4.258 0.991 1.00 89.81 137 LEU A N 1
ATOM 1045 C CA . LEU A 1 137 ? 10.316 5.547 0.295 1.00 89.81 137 LEU A CA 1
ATOM 1046 C C . LEU A 1 137 ? 9.840 6.705 1.189 1.00 89.81 137 LEU A C 1
ATOM 1048 O O . LEU A 1 137 ? 10.386 7.806 1.105 1.00 89.81 137 LEU A O 1
ATOM 1052 N N . ALA A 1 138 ? 8.846 6.474 2.050 1.00 83.00 138 ALA A N 1
ATOM 1053 C CA . ALA A 1 138 ? 8.394 7.472 3.018 1.00 83.00 138 ALA A CA 1
ATOM 1054 C C . ALA A 1 138 ? 9.485 7.802 4.052 1.00 83.00 138 ALA A C 1
ATOM 1056 O O . ALA A 1 138 ? 9.638 8.966 4.419 1.00 83.00 138 ALA A O 1
ATOM 1057 N N . VAL A 1 139 ? 10.283 6.808 4.466 1.00 82.50 139 VAL A N 1
ATOM 1058 C CA . VAL A 1 139 ? 11.497 7.022 5.275 1.00 82.50 139 VAL A CA 1
ATOM 1059 C C . VAL A 1 139 ? 12.507 7.854 4.480 1.00 82.50 139 VAL A C 1
ATOM 1061 O O . VAL A 1 139 ? 12.959 8.894 4.949 1.00 82.50 139 VAL A O 1
ATOM 1064 N N . ALA A 1 140 ? 12.818 7.417 3.257 1.00 88.94 140 ALA A N 1
ATOM 1065 C CA . ALA A 1 140 ? 13.840 7.996 2.395 1.00 88.94 140 ALA A CA 1
ATOM 1066 C C . ALA A 1 140 ? 13.595 9.483 2.107 1.00 88.94 140 ALA A C 1
ATOM 1068 O O . ALA A 1 140 ? 14.526 10.273 2.108 1.00 88.94 140 ALA A O 1
ATOM 1069 N N . CYS A 1 141 ? 12.342 9.907 1.921 1.00 85.19 141 CYS A N 1
ATOM 1070 C CA . CYS A 1 141 ? 12.017 11.319 1.681 1.00 85.19 141 CYS A CA 1
ATOM 1071 C C . CYS A 1 141 ? 12.412 12.262 2.834 1.00 85.19 141 CYS A C 1
ATOM 1073 O O . CYS A 1 141 ? 12.403 13.477 2.639 1.00 85.19 141 CYS A O 1
ATOM 1075 N N . HIS A 1 142 ? 12.733 11.721 4.011 1.00 78.25 142 HIS A N 1
ATOM 1076 C CA . HIS A 1 142 ? 13.065 12.478 5.217 1.00 78.25 142 HIS A CA 1
ATOM 1077 C C . HIS A 1 142 ? 14.470 12.179 5.752 1.00 78.25 142 HIS A C 1
ATOM 1079 O O . HIS A 1 142 ? 14.827 12.680 6.816 1.00 78.25 142 HIS A O 1
ATOM 1085 N N . THR A 1 143 ? 15.271 11.385 5.036 1.00 82.06 143 THR A N 1
ATOM 1086 C CA . THR A 1 143 ? 16.681 11.158 5.372 1.00 82.06 143 THR A CA 1
ATOM 1087 C C . THR A 1 143 ? 17.599 11.968 4.451 1.00 82.06 143 THR A C 1
ATOM 1089 O O . THR A 1 143 ? 17.264 12.168 3.278 1.00 82.06 143 THR A O 1
ATOM 1092 N N . PRO A 1 144 ? 18.767 12.433 4.933 1.00 84.06 144 PRO A N 1
ATOM 1093 C CA . PRO A 1 144 ? 19.744 13.139 4.101 1.00 84.06 144 PRO A CA 1
ATOM 1094 C C . PRO A 1 144 ? 20.180 12.337 2.867 1.00 84.06 144 PRO A C 1
ATOM 1096 O O . PRO A 1 144 ? 20.344 12.901 1.783 1.00 84.06 144 PRO A O 1
ATOM 1099 N N . GLU A 1 145 ? 20.309 11.016 3.016 1.00 88.06 145 GLU A N 1
ATOM 1100 C CA . GLU A 1 145 ? 20.735 10.093 1.961 1.00 88.06 145 GLU A CA 1
ATOM 1101 C C . GLU A 1 145 ? 19.676 9.922 0.869 1.00 88.06 145 GLU A C 1
ATOM 1103 O O . GLU A 1 145 ? 20.001 9.472 -0.228 1.00 88.06 145 GLU A O 1
ATOM 1108 N N . ARG A 1 146 ? 18.406 10.243 1.160 1.00 93.44 146 ARG A N 1
ATOM 1109 C CA . ARG A 1 146 ? 17.248 10.056 0.268 1.00 93.44 146 ARG A CA 1
ATOM 1110 C C . ARG A 1 146 ? 17.057 8.628 -0.242 1.00 93.44 146 ARG A C 1
ATOM 1112 O O . ARG A 1 146 ? 16.320 8.388 -1.200 1.00 93.44 146 ARG A O 1
ATOM 1119 N N . ILE A 1 147 ? 17.693 7.665 0.414 1.00 92.56 147 ILE A N 1
ATOM 1120 C CA . ILE A 1 147 ? 17.607 6.239 0.131 1.00 92.56 147 ILE A CA 1
ATOM 1121 C C . ILE A 1 147 ? 17.317 5.543 1.450 1.00 92.56 147 ILE A C 1
ATOM 1123 O O . ILE A 1 147 ? 18.020 5.755 2.435 1.00 92.56 147 ILE A O 1
ATOM 1127 N N . ALA A 1 148 ? 16.313 4.676 1.465 1.00 89.25 148 ALA A N 1
ATOM 1128 C CA . ALA A 1 148 ? 16.079 3.796 2.596 1.00 89.25 148 ALA A CA 1
ATOM 1129 C C . ALA A 1 148 ? 15.728 2.393 2.116 1.00 89.25 148 ALA A C 1
ATOM 1131 O O . ALA A 1 148 ? 15.076 2.195 1.087 1.00 89.25 148 ALA A O 1
ATOM 1132 N N . ARG A 1 149 ? 16.179 1.414 2.895 1.00 89.19 149 ARG A N 1
ATOM 1133 C CA . ARG A 1 149 ? 15.791 0.014 2.765 1.00 89.19 149 ARG A CA 1
ATOM 1134 C C . ARG A 1 149 ? 14.740 -0.298 3.816 1.00 89.19 149 ARG A C 1
ATOM 1136 O O . ARG A 1 149 ? 14.803 0.209 4.936 1.00 89.19 149 ARG A O 1
ATOM 1143 N N . TYR A 1 150 ? 13.772 -1.117 3.441 1.00 82.19 150 TYR A N 1
ATOM 1144 C CA . TYR A 1 150 ? 12.893 -1.757 4.393 1.00 82.19 150 TYR A CA 1
ATOM 1145 C C . TYR A 1 150 ? 13.752 -2.682 5.258 1.00 82.19 150 TYR A C 1
ATOM 1147 O O . TYR A 1 150 ? 14.437 -3.554 4.730 1.00 82.19 150 TYR A O 1
ATOM 1155 N N . HIS A 1 151 ? 13.747 -2.446 6.565 1.00 68.38 151 HIS A N 1
ATOM 1156 C CA . HIS A 1 151 ? 14.374 -3.326 7.546 1.00 68.38 151 HIS A CA 1
ATOM 1157 C C . HIS A 1 151 ? 13.254 -4.104 8.238 1.00 68.38 151 HIS A C 1
ATOM 1159 O O . HIS A 1 151 ? 12.182 -3.536 8.454 1.00 68.38 151 HIS A O 1
ATOM 1165 N N . ASP A 1 152 ? 13.494 -5.383 8.533 1.00 56.38 152 ASP A N 1
ATOM 1166 C CA . ASP A 1 152 ? 12.509 -6.366 8.998 1.00 56.38 152 ASP A CA 1
ATOM 1167 C C . ASP A 1 152 ? 11.864 -6.001 10.346 1.00 56.38 152 ASP A C 1
ATOM 1169 O O . ASP A 1 152 ? 12.135 -6.600 11.382 1.00 56.38 152 ASP A O 1
ATOM 1173 N N . GLN A 1 153 ? 10.951 -5.031 10.342 1.00 60.91 153 GLN A N 1
ATOM 1174 C CA . GLN A 1 153 ? 9.885 -5.008 11.327 1.00 60.91 153 GLN A CA 1
ATOM 1175 C C . GLN A 1 153 ? 8.840 -6.024 10.874 1.00 60.91 153 GLN A C 1
ATOM 1177 O O . GLN A 1 153 ? 8.227 -5.823 9.821 1.00 60.91 153 GLN A O 1
ATOM 1182 N N . PRO A 1 154 ? 8.626 -7.120 11.620 1.00 64.50 154 PRO A N 1
ATOM 1183 C CA . PRO A 1 154 ? 7.581 -8.063 11.270 1.00 64.50 154 PRO A CA 1
ATOM 1184 C C . PRO A 1 154 ? 6.244 -7.308 11.211 1.00 64.50 154 PRO A C 1
ATOM 1186 O O . PRO A 1 154 ? 5.913 -6.572 12.147 1.00 64.50 154 PRO A O 1
ATOM 1189 N N . PRO A 1 155 ? 5.481 -7.432 10.108 1.00 77.19 155 PRO A N 1
ATOM 1190 C CA . PRO A 1 155 ? 4.154 -6.839 10.042 1.00 77.19 155 PRO A CA 1
ATOM 1191 C C . PRO A 1 155 ? 3.305 -7.422 11.171 1.00 77.19 155 PRO A C 1
ATOM 1193 O O . PRO A 1 155 ? 3.509 -8.576 11.551 1.00 77.19 155 PRO A O 1
ATOM 1196 N N . LEU A 1 156 ? 2.318 -6.665 11.656 1.00 86.88 156 LEU A N 1
ATOM 1197 C CA . LEU A 1 156 ? 1.453 -7.093 12.761 1.00 86.88 156 LEU A CA 1
ATOM 1198 C C . LEU A 1 156 ? 0.929 -8.527 12.575 1.00 86.88 156 LEU A C 1
ATOM 1200 O O . LEU A 1 156 ? 0.986 -9.316 13.508 1.00 86.88 156 LEU A O 1
ATOM 1204 N N . ALA A 1 157 ? 0.524 -8.899 11.355 1.00 88.94 157 ALA A N 1
ATOM 1205 C CA . ALA A 1 157 ? 0.077 -10.252 11.007 1.00 88.94 157 ALA A CA 1
ATOM 1206 C C . ALA A 1 157 ? 1.056 -11.368 11.427 1.00 88.94 157 ALA A C 1
ATOM 1208 O O . ALA A 1 157 ? 0.618 -12.430 11.857 1.00 88.94 157 ALA A O 1
ATOM 1209 N N . GLY A 1 158 ? 2.367 -11.135 11.305 1.00 86.94 158 GLY A N 1
ATOM 1210 C CA . GLY A 1 158 ? 3.412 -12.096 11.669 1.00 86.94 158 GLY A CA 1
ATOM 1211 C C . GLY A 1 158 ? 3.730 -12.147 13.165 1.00 86.94 158 GLY A C 1
ATOM 1212 O O . GLY A 1 158 ? 4.443 -13.049 13.590 1.00 86.94 158 GLY A O 1
ATOM 1213 N N . LEU A 1 159 ? 3.215 -11.198 13.951 1.00 90.00 159 LEU A N 1
ATOM 1214 C CA . LEU A 1 159 ? 3.375 -11.144 15.407 1.00 90.00 159 LEU A CA 1
ATOM 1215 C C . LEU A 1 159 ? 2.207 -11.791 16.160 1.00 90.00 159 LEU A C 1
ATOM 1217 O O . LEU A 1 159 ? 2.325 -12.065 17.352 1.00 90.00 159 LEU A O 1
ATOM 1221 N N . LEU A 1 160 ? 1.076 -12.016 15.485 1.00 91.88 160 LEU A N 1
ATOM 1222 C CA . LEU A 1 160 ? -0.095 -12.637 16.096 1.00 91.88 160 LEU A CA 1
ATOM 1223 C C . LEU A 1 160 ? 0.124 -14.147 16.298 1.00 91.88 160 LEU A C 1
ATOM 1225 O O . LEU A 1 160 ? 0.775 -14.785 15.465 1.00 91.88 160 LEU A O 1
ATOM 1229 N N . PRO A 1 161 ? -0.474 -14.756 17.343 1.00 91.12 161 PRO A N 1
ATOM 1230 C CA . PRO A 1 161 ? -0.442 -16.201 17.539 1.00 91.12 161 PRO A CA 1
ATOM 1231 C C . PRO A 1 161 ? -0.967 -16.927 16.295 1.00 91.12 161 PRO A C 1
ATOM 1233 O O . PRO A 1 161 ? -2.130 -16.788 15.915 1.00 91.12 161 PRO A O 1
ATOM 1236 N N . ARG A 1 162 ? -0.079 -17.653 15.607 1.00 88.75 162 ARG A N 1
ATOM 1237 C CA . ARG A 1 162 ? -0.268 -18.027 14.196 1.00 88.75 162 ARG A CA 1
ATOM 1238 C C . ARG A 1 162 ? -1.526 -18.856 13.943 1.00 88.75 162 ARG A C 1
ATOM 1240 O O . ARG A 1 162 ? -2.250 -18.572 12.992 1.00 88.75 162 ARG A O 1
ATOM 1247 N N . GLN A 1 163 ? -1.778 -19.870 14.769 1.00 88.12 163 GLN A N 1
ATOM 1248 C CA . GLN A 1 163 ? -2.937 -20.756 14.614 1.00 88.12 163 GLN A CA 1
ATOM 1249 C C . GLN A 1 163 ? -4.249 -20.011 14.880 1.00 88.12 163 GLN A C 1
ATOM 1251 O O . GLN A 1 163 ? -5.184 -20.100 14.091 1.00 88.12 163 GLN A O 1
ATOM 1256 N N . GLN A 1 164 ? -4.288 -19.219 15.952 1.00 91.31 164 GLN A N 1
ATOM 1257 C CA . GLN A 1 164 ? -5.434 -18.393 16.329 1.00 91.31 164 GLN A CA 1
ATOM 1258 C C . GLN A 1 164 ? -5.735 -17.339 15.255 1.00 91.31 164 GLN A C 1
ATOM 1260 O O . GLN A 1 164 ? -6.888 -17.152 14.871 1.00 91.31 164 GLN A O 1
ATOM 1265 N N . ALA A 1 165 ? -4.693 -16.694 14.727 1.00 92.81 165 ALA A N 1
ATOM 1266 C CA . ALA A 1 165 ? -4.808 -15.711 13.660 1.00 92.81 165 ALA A CA 1
ATOM 1267 C C . ALA A 1 165 ? -5.330 -16.343 12.363 1.00 92.81 165 ALA A C 1
ATOM 1269 O O . ALA A 1 165 ? -6.221 -15.772 11.739 1.00 92.81 165 ALA A O 1
ATOM 1270 N N . LEU A 1 166 ? -4.827 -17.521 11.971 1.00 91.69 166 LEU A N 1
ATOM 1271 C CA . LEU A 1 166 ? -5.339 -18.262 10.811 1.00 91.69 166 LEU A CA 1
ATOM 1272 C C . LEU A 1 166 ? -6.806 -18.647 10.981 1.00 91.69 166 LEU A C 1
ATOM 1274 O O . LEU A 1 166 ? -7.597 -18.411 10.075 1.00 91.69 166 LEU A O 1
ATOM 1278 N N . ALA A 1 167 ? -7.181 -19.204 12.135 1.00 92.19 167 ALA A N 1
ATOM 1279 C CA . ALA A 1 167 ? -8.563 -19.587 12.414 1.00 92.19 167 ALA A CA 1
ATOM 1280 C C . ALA A 1 167 ? -9.511 -18.381 12.322 1.00 92.19 167 ALA A C 1
ATOM 1282 O O . ALA A 1 167 ? -10.560 -18.464 11.683 1.00 92.19 167 ALA A O 1
ATOM 1283 N N . TRP A 1 168 ? -9.114 -17.243 12.900 1.00 95.50 168 TRP A N 1
ATOM 1284 C CA . TRP A 1 168 ? -9.850 -15.987 12.782 1.00 95.50 168 TRP A CA 1
ATOM 1285 C C . TRP A 1 168 ? -9.933 -15.495 11.332 1.00 95.50 168 TRP A C 1
ATOM 1287 O O . TRP A 1 168 ? -11.023 -15.180 10.863 1.00 95.50 168 TRP A O 1
ATOM 1297 N N . ALA A 1 169 ? -8.813 -15.458 10.605 1.00 95.06 169 ALA A N 1
ATOM 1298 C CA . ALA A 1 169 ? -8.776 -14.979 9.226 1.00 95.06 169 ALA A CA 1
ATOM 1299 C C . ALA A 1 169 ? -9.630 -15.851 8.295 1.00 95.06 169 ALA A C 1
ATOM 1301 O O . ALA A 1 169 ? -10.377 -15.315 7.480 1.00 95.06 169 ALA A O 1
ATOM 1302 N N . HIS A 1 170 ? -9.582 -17.178 8.445 1.00 93.38 170 HIS A N 1
ATOM 1303 C CA . HIS A 1 170 ? -10.432 -18.095 7.688 1.00 93.38 170 HIS A CA 1
ATOM 1304 C C . HIS A 1 170 ? -11.913 -17.871 7.990 1.00 93.38 170 HIS A C 1
ATOM 1306 O O . HIS A 1 170 ? -12.692 -17.702 7.058 1.00 93.38 170 HIS A O 1
ATOM 1312 N N . ALA A 1 171 ? -12.298 -17.791 9.267 1.00 94.62 171 ALA A N 1
ATOM 1313 C CA . ALA A 1 171 ? -13.684 -17.520 9.643 1.00 94.62 171 ALA A CA 1
ATOM 1314 C C . ALA A 1 171 ? -14.171 -16.151 9.130 1.00 94.62 171 ALA A C 1
ATOM 1316 O O . ALA A 1 171 ? -15.292 -16.038 8.641 1.00 94.62 171 ALA A O 1
ATOM 1317 N N . PHE A 1 172 ? -13.319 -15.123 9.195 1.00 95.94 172 PHE A N 1
ATOM 1318 C CA . PHE A 1 172 ? -13.624 -13.776 8.712 1.00 95.94 172 PHE A CA 1
ATOM 1319 C C . PHE A 1 172 ? -13.784 -13.722 7.186 1.00 95.94 172 PHE A C 1
ATOM 1321 O O . PHE A 1 172 ? -14.655 -13.017 6.683 1.00 95.94 172 PHE A O 1
ATOM 1328 N N . LEU A 1 173 ? -12.950 -14.451 6.439 1.00 95.75 173 LEU A N 1
ATOM 1329 C CA . LEU A 1 173 ? -12.952 -14.455 4.973 1.00 95.75 173 LEU A CA 1
ATOM 1330 C C . LEU A 1 173 ? -13.916 -15.486 4.363 1.00 95.75 173 LEU A C 1
ATOM 1332 O O . LEU A 1 173 ? -14.177 -15.415 3.160 1.00 95.75 173 LEU A O 1
ATOM 1336 N N . GLU A 1 174 ? -14.475 -16.408 5.154 1.00 95.06 174 GLU A N 1
ATOM 1337 C CA . GLU A 1 174 ? -15.389 -17.452 4.670 1.00 95.06 174 GLU A CA 1
ATOM 1338 C C . GLU A 1 174 ? -16.556 -16.907 3.824 1.00 95.06 174 GLU A C 1
ATOM 1340 O O . GLU A 1 174 ? -16.792 -17.458 2.744 1.00 95.06 174 GLU A O 1
ATOM 1345 N N . PRO A 1 175 ? -17.233 -15.792 4.188 1.00 96.38 175 PRO A N 1
ATOM 1346 C CA . PRO A 1 175 ? -18.349 -15.274 3.393 1.00 96.38 175 PRO A CA 1
ATOM 1347 C C . PRO A 1 175 ? -17.973 -14.867 1.962 1.00 96.38 175 PRO A C 1
ATOM 1349 O O . PRO A 1 175 ? -18.838 -14.802 1.090 1.00 96.38 175 PRO A O 1
ATOM 1352 N N . ILE A 1 176 ? -16.690 -14.596 1.696 1.00 95.88 176 ILE A N 1
ATOM 1353 C CA . ILE A 1 176 ? -16.188 -14.236 0.363 1.00 95.88 176 ILE A CA 1
ATOM 1354 C C . ILE A 1 176 ? -15.339 -15.335 -0.276 1.00 95.88 176 ILE A C 1
ATOM 1356 O O . ILE A 1 176 ? -14.793 -15.122 -1.359 1.00 95.88 176 ILE A O 1
ATOM 1360 N N . ARG A 1 177 ? -15.248 -16.524 0.333 1.00 92.38 177 ARG A N 1
ATOM 1361 C CA . ARG A 1 177 ? -14.416 -17.626 -0.173 1.00 92.38 177 ARG A CA 1
ATOM 1362 C C . ARG A 1 177 ? -14.829 -18.093 -1.569 1.00 92.38 177 ARG A C 1
ATOM 1364 O O . ARG A 1 177 ? -13.982 -18.476 -2.369 1.00 92.38 177 ARG A O 1
ATOM 1371 N N . THR A 1 178 ? -16.125 -18.048 -1.873 1.00 90.38 178 THR A N 1
ATOM 1372 C CA . THR A 1 178 ? -16.683 -18.425 -3.183 1.00 90.38 178 THR A CA 1
ATOM 1373 C C . THR A 1 178 ? -16.762 -17.254 -4.165 1.00 90.38 178 THR A C 1
ATOM 1375 O O . THR A 1 178 ? -17.227 -17.426 -5.294 1.00 90.38 178 THR A O 1
ATOM 1378 N N . ALA A 1 179 ? -16.319 -16.054 -3.769 1.00 93.50 179 ALA A N 1
ATOM 1379 C CA . ALA A 1 179 ? -16.342 -14.893 -4.644 1.00 93.50 179 ALA A CA 1
ATOM 1380 C C . ALA A 1 179 ? -15.442 -15.121 -5.876 1.00 93.50 179 ALA A C 1
ATOM 1382 O O . ALA A 1 179 ? -14.386 -15.750 -5.771 1.00 93.50 179 ALA A O 1
ATOM 1383 N N . PRO A 1 180 ? -15.801 -14.572 -7.054 1.00 92.50 180 PRO A N 1
ATOM 1384 C CA . PRO A 1 180 ? -14.957 -14.689 -8.239 1.00 92.50 180 PRO A CA 1
ATOM 1385 C C . PRO A 1 180 ? -13.548 -14.154 -7.969 1.00 92.50 180 PRO A C 1
ATOM 1387 O O . PRO A 1 180 ? -13.426 -13.080 -7.379 1.00 92.50 180 PRO A O 1
ATOM 1390 N N . ARG A 1 181 ? -12.507 -14.829 -8.474 1.00 85.94 181 ARG A N 1
ATOM 1391 C CA . ARG A 1 181 ? -11.092 -14.447 -8.281 1.00 85.94 181 ARG A CA 1
ATOM 1392 C C . ARG A 1 181 ? -10.832 -12.961 -8.545 1.00 85.94 181 ARG A C 1
ATOM 1394 O O . ARG A 1 181 ? -10.325 -12.271 -7.672 1.00 85.94 181 ARG A O 1
ATOM 1401 N N . LEU A 1 182 ? -11.344 -12.438 -9.662 1.00 86.81 182 LEU A N 1
ATOM 1402 C CA . LEU A 1 182 ? -11.266 -11.013 -10.008 1.00 86.81 182 LEU A CA 1
ATOM 1403 C C . LEU A 1 182 ? -11.811 -10.081 -8.906 1.00 86.81 182 LEU A C 1
ATOM 1405 O O . LEU A 1 182 ? -11.295 -8.989 -8.696 1.00 86.81 182 LEU A O 1
ATOM 1409 N N . THR A 1 183 ? -12.861 -10.494 -8.192 1.00 92.88 183 THR A N 1
ATOM 1410 C CA . THR A 1 183 ? -13.430 -9.730 -7.070 1.00 92.88 183 THR A CA 1
ATOM 1411 C C . THR A 1 183 ? -12.451 -9.657 -5.901 1.00 92.88 183 THR A C 1
ATOM 1413 O O . THR A 1 183 ? -12.291 -8.587 -5.309 1.00 92.88 183 THR A O 1
ATOM 1416 N N . LEU A 1 184 ? -11.785 -10.769 -5.584 1.00 89.81 184 LEU A N 1
ATOM 1417 C CA . LEU A 1 184 ? -10.768 -10.834 -4.534 1.00 89.81 184 LEU A CA 1
ATOM 1418 C C . LEU A 1 184 ? -9.538 -10.003 -4.919 1.00 89.81 184 LEU A C 1
ATOM 1420 O O . LEU A 1 184 ? -9.066 -9.209 -4.106 1.00 89.81 184 LEU A O 1
ATOM 1424 N N . ASP A 1 185 ? -9.104 -10.076 -6.178 1.00 85.19 185 ASP A N 1
ATOM 1425 C CA . ASP A 1 185 ? -7.971 -9.298 -6.691 1.00 85.19 185 ASP A CA 1
ATOM 1426 C C . ASP A 1 185 ? -8.261 -7.789 -6.646 1.00 85.19 185 ASP A C 1
ATOM 1428 O O . ASP A 1 185 ? -7.459 -7.006 -6.133 1.00 85.19 185 ASP A O 1
ATOM 1432 N N . ILE A 1 186 ? -9.447 -7.365 -7.106 1.00 90.69 186 ILE A N 1
ATOM 1433 C CA . ILE A 1 186 ? -9.904 -5.967 -7.009 1.00 90.69 186 ILE A CA 1
ATOM 1434 C C . ILE A 1 186 ? -9.929 -5.505 -5.553 1.00 90.69 186 ILE A C 1
ATOM 1436 O O . ILE A 1 186 ? -9.547 -4.370 -5.263 1.00 90.69 186 ILE A O 1
ATOM 1440 N N . THR A 1 187 ? -10.382 -6.362 -4.641 1.00 91.69 187 THR A N 1
ATOM 1441 C CA . THR A 1 187 ? -10.463 -6.049 -3.212 1.00 91.69 187 THR A CA 1
ATOM 1442 C C . THR A 1 187 ? -9.074 -5.866 -2.618 1.00 91.69 187 THR A C 1
ATOM 1444 O O . THR A 1 187 ? -8.809 -4.818 -2.030 1.00 91.69 187 THR A O 1
ATOM 1447 N N . SER A 1 188 ? -8.163 -6.813 -2.851 1.00 86.62 188 SER A N 1
ATOM 1448 C CA . SER A 1 188 ? -6.767 -6.728 -2.414 1.00 86.62 188 SER A CA 1
ATOM 1449 C C . SER A 1 188 ? -6.079 -5.466 -2.955 1.00 86.62 188 SER A C 1
ATOM 1451 O O . SER A 1 188 ? -5.487 -4.684 -2.204 1.00 86.62 188 SER A O 1
ATOM 1453 N N . LEU A 1 189 ? -6.257 -5.157 -4.244 1.00 84.69 189 LEU A N 1
ATOM 1454 C CA . LEU A 1 189 ? -5.740 -3.923 -4.840 1.00 84.69 189 LEU A CA 1
ATOM 1455 C C . LEU A 1 189 ? -6.372 -2.670 -4.217 1.00 84.69 189 LEU A C 1
ATOM 1457 O O . LEU A 1 189 ? -5.671 -1.697 -3.944 1.00 84.69 189 LEU A O 1
ATOM 1461 N N . ALA A 1 190 ? -7.677 -2.670 -3.948 1.00 89.56 190 ALA A N 1
ATOM 1462 C CA . ALA A 1 190 ? -8.368 -1.525 -3.359 1.00 89.56 190 ALA A CA 1
ATOM 1463 C C . ALA A 1 190 ? -7.939 -1.239 -1.915 1.00 89.56 190 ALA A C 1
ATOM 1465 O O . ALA A 1 190 ? -8.075 -0.099 -1.461 1.00 89.56 190 ALA A O 1
ATOM 1466 N N . LEU A 1 191 ? -7.394 -2.220 -1.193 1.00 87.81 191 LEU A N 1
ATOM 1467 C CA . LEU A 1 191 ? -6.788 -2.018 0.127 1.00 87.81 191 LEU A CA 1
ATOM 1468 C C . LEU A 1 191 ? -5.442 -1.283 0.047 1.00 87.81 191 LEU A C 1
ATOM 1470 O O . LEU A 1 191 ? -5.083 -0.563 0.978 1.00 87.81 191 LEU A O 1
ATOM 1474 N N . ASN A 1 192 ? -4.767 -1.350 -1.099 1.00 79.75 192 ASN A N 1
ATOM 1475 C CA . ASN A 1 192 ? -3.449 -0.753 -1.328 1.00 79.75 192 ASN A CA 1
ATOM 1476 C C . ASN A 1 192 ? -3.483 0.531 -2.181 1.00 79.75 192 ASN A C 1
ATOM 1478 O O . ASN A 1 192 ? -2.560 1.356 -2.134 1.00 79.75 192 ASN A O 1
ATOM 1482 N N . PHE A 1 193 ? -4.553 0.715 -2.960 1.00 80.25 193 PHE A N 1
ATOM 1483 C CA . PHE A 1 193 ? -4.710 1.806 -3.916 1.00 80.25 193 PHE A CA 1
ATOM 1484 C C . PHE A 1 193 ? -6.108 2.440 -3.855 1.00 80.25 193 PHE A C 1
ATOM 1486 O O . PHE A 1 193 ? -7.102 1.758 -3.597 1.00 80.25 193 PHE A O 1
ATOM 1493 N N . PRO A 1 194 ? -6.240 3.740 -4.181 1.00 84.19 194 PRO A N 1
ATOM 1494 C CA . PRO A 1 194 ? -7.541 4.355 -4.424 1.00 84.19 194 PRO A CA 1
ATOM 1495 C C . PRO A 1 194 ? -8.311 3.622 -5.530 1.00 84.19 194 PRO A C 1
ATOM 1497 O O . PRO A 1 194 ? -7.720 3.210 -6.528 1.00 84.19 194 PRO A O 1
ATOM 1500 N N . ARG A 1 195 ? -9.646 3.557 -5.431 1.00 89.19 195 ARG A N 1
ATOM 1501 C CA . ARG A 1 195 ? -10.517 2.877 -6.419 1.00 89.19 195 ARG A CA 1
ATOM 1502 C C . ARG A 1 195 ? -10.285 3.340 -7.859 1.00 89.19 195 ARG A C 1
ATOM 1504 O O . ARG A 1 195 ? -10.283 2.533 -8.780 1.00 89.19 195 ARG A O 1
ATOM 1511 N N . ALA A 1 196 ? -10.061 4.641 -8.060 1.00 86.50 196 ALA A N 1
ATOM 1512 C CA . ALA A 1 196 ? -9.733 5.190 -9.376 1.00 86.50 196 ALA A CA 1
ATOM 1513 C C . ALA A 1 196 ? -8.373 4.696 -9.896 1.00 86.50 196 ALA A C 1
ATOM 1515 O O . ALA A 1 196 ? -8.210 4.536 -11.101 1.00 86.50 196 ALA A O 1
ATOM 1516 N N . GLY A 1 197 ? -7.419 4.454 -8.995 1.00 82.75 197 GLY A N 1
ATOM 1517 C CA . GLY A 1 197 ? -6.153 3.801 -9.303 1.00 82.75 197 GLY A CA 1
ATOM 1518 C C . GLY A 1 197 ? -6.366 2.350 -9.721 1.00 82.75 197 GLY A C 1
ATOM 1519 O O . GLY A 1 197 ? -5.885 1.973 -10.777 1.00 82.75 197 GLY A O 1
ATOM 1520 N N . VAL A 1 198 ? -7.157 1.580 -8.965 1.00 86.12 198 VAL A N 1
ATOM 1521 C CA . VAL A 1 198 ? -7.509 0.183 -9.304 1.00 86.12 198 VAL A CA 1
ATOM 1522 C C . VAL A 1 198 ? -8.183 0.083 -10.674 1.00 86.12 198 VAL A C 1
ATOM 1524 O O . VAL A 1 198 ? -7.805 -0.753 -11.484 1.00 86.12 198 VAL A O 1
ATOM 1527 N N . ALA A 1 199 ? -9.123 0.983 -10.971 1.00 87.69 199 ALA A N 1
ATOM 1528 C CA . ALA A 1 199 ? -9.789 1.046 -12.271 1.00 87.69 199 ALA A CA 1
ATOM 1529 C C . ALA A 1 199 ? -8.791 1.255 -13.424 1.00 87.69 199 ALA A C 1
ATOM 1531 O O . ALA A 1 199 ? -8.841 0.540 -14.418 1.00 87.69 199 ALA A O 1
ATOM 1532 N N . ARG A 1 200 ? -7.838 2.188 -13.264 1.00 82.81 200 ARG A N 1
ATOM 1533 C CA . ARG A 1 200 ? -6.767 2.417 -14.251 1.00 82.81 200 ARG A CA 1
ATOM 1534 C C . ARG A 1 200 ? -5.789 1.247 -14.348 1.00 82.81 200 ARG A C 1
ATOM 1536 O O . ARG A 1 200 ? -5.309 0.961 -15.434 1.00 82.81 200 ARG A O 1
ATOM 1543 N N . LEU A 1 201 ? -5.471 0.617 -13.218 1.00 76.31 201 LEU A N 1
ATOM 1544 C CA . LEU A 1 201 ? -4.555 -0.523 -13.130 1.00 76.31 201 LEU A CA 1
ATOM 1545 C C . LEU A 1 201 ? -5.097 -1.736 -13.898 1.00 76.31 201 LEU A C 1
ATOM 1547 O O . LEU A 1 201 ? -4.331 -2.422 -14.563 1.00 76.31 201 LEU A O 1
ATOM 1551 N N . LEU A 1 202 ? -6.404 -1.983 -13.804 1.00 81.06 202 LEU A N 1
ATOM 1552 C CA . LEU A 1 202 ? -7.065 -3.140 -14.410 1.00 81.06 202 LEU A CA 1
ATOM 1553 C C . LEU A 1 202 ? -7.717 -2.841 -15.770 1.00 81.06 202 LEU A C 1
ATOM 1555 O O . LEU A 1 202 ? -8.330 -3.733 -16.340 1.00 81.06 202 LEU A O 1
ATOM 1559 N N . ASP A 1 203 ? -7.613 -1.603 -16.265 1.00 79.44 203 ASP A N 1
ATOM 1560 C CA . ASP A 1 203 ? -8.292 -1.121 -17.478 1.00 79.44 203 ASP A CA 1
ATOM 1561 C C . ASP A 1 203 ? -9.811 -1.407 -17.484 1.00 79.44 203 ASP A C 1
ATOM 1563 O O . ASP A 1 203 ? -10.410 -1.811 -18.478 1.00 79.44 203 ASP A O 1
ATOM 1567 N N . ILE A 1 204 ? -10.454 -1.202 -16.328 1.00 89.12 204 ILE A N 1
ATOM 1568 C CA . ILE A 1 204 ? -11.903 -1.367 -16.140 1.00 89.12 204 ILE A CA 1
ATOM 1569 C C . ILE A 1 204 ? -12.543 -0.073 -15.643 1.00 89.12 204 ILE A C 1
ATOM 1571 O O . ILE A 1 204 ? -11.890 0.831 -15.117 1.00 89.12 204 ILE A O 1
ATOM 1575 N N . SER A 1 205 ? -13.869 0.019 -15.750 1.00 91.19 205 SER A N 1
ATOM 1576 C CA . SER A 1 205 ? -14.586 1.193 -15.256 1.00 91.19 205 SER A CA 1
ATOM 1577 C C . SER A 1 205 ? -14.527 1.298 -13.721 1.00 91.19 205 SER A C 1
ATOM 1579 O O . SER A 1 205 ? -14.534 0.301 -12.992 1.00 91.19 205 SER A O 1
ATOM 1581 N N . ARG A 1 206 ? -14.561 2.532 -13.196 1.00 92.69 206 ARG A N 1
ATOM 1582 C CA . ARG A 1 206 ? -14.697 2.782 -11.745 1.00 92.69 206 ARG A CA 1
ATOM 1583 C C . ARG A 1 206 ? -15.984 2.175 -11.172 1.00 92.69 206 ARG A C 1
ATOM 1585 O O . ARG A 1 206 ? -16.013 1.796 -10.000 1.00 92.69 206 ARG A O 1
ATOM 1592 N N . ASN A 1 207 ? -17.028 2.070 -11.993 1.00 94.31 207 ASN A N 1
ATOM 1593 C CA . ASN A 1 207 ? -18.297 1.448 -11.620 1.00 94.31 207 ASN A CA 1
ATOM 1594 C C . ASN A 1 207 ? -18.131 -0.062 -11.434 1.00 94.31 207 ASN A C 1
ATOM 1596 O O . ASN A 1 207 ? -18.628 -0.602 -10.452 1.00 94.31 207 ASN A O 1
ATOM 1600 N N . THR A 1 208 ? -17.355 -0.717 -12.301 1.00 94.50 208 THR A N 1
ATOM 1601 C CA . THR A 1 208 ? -17.007 -2.139 -12.186 1.00 94.50 208 THR A CA 1
ATOM 1602 C C . THR A 1 208 ? -16.259 -2.404 -10.881 1.00 94.50 208 THR A C 1
ATOM 1604 O O . THR A 1 208 ? -16.690 -3.243 -10.094 1.00 94.50 208 THR A O 1
ATOM 1607 N N . VAL A 1 209 ? -15.215 -1.618 -10.580 1.00 94.38 209 VAL A N 1
ATOM 1608 C CA . VAL A 1 209 ? -14.507 -1.695 -9.284 1.00 94.38 209 VAL A CA 1
ATOM 1609 C C . VAL A 1 209 ? -15.489 -1.535 -8.122 1.00 94.38 209 VAL A C 1
ATOM 1611 O O . VAL A 1 209 ? -15.478 -2.320 -7.180 1.00 94.38 209 VAL A O 1
ATOM 1614 N N . THR A 1 210 ? -16.377 -0.543 -8.196 1.00 95.56 210 THR A N 1
ATOM 1615 C CA . THR A 1 210 ? -17.354 -0.263 -7.135 1.00 95.56 210 THR A CA 1
ATOM 1616 C C . THR A 1 210 ? -18.347 -1.413 -6.947 1.00 95.56 210 THR A C 1
ATOM 1618 O O . THR A 1 210 ? -18.666 -1.739 -5.807 1.00 95.56 210 THR A O 1
ATOM 1621 N N . ALA A 1 211 ? -18.797 -2.059 -8.024 1.00 96.25 211 ALA A N 1
ATOM 1622 C CA . ALA A 1 211 ? -19.693 -3.212 -7.966 1.00 96.25 211 ALA A CA 1
ATOM 1623 C C . ALA A 1 211 ? -19.022 -4.428 -7.307 1.00 96.25 211 ALA A C 1
ATOM 1625 O O . ALA A 1 211 ? -19.621 -5.049 -6.432 1.00 96.25 211 ALA A O 1
ATOM 1626 N N . HIS A 1 212 ? -17.767 -4.730 -7.660 1.00 96.38 212 HIS A N 1
ATOM 1627 C CA . HIS A 1 212 ? -17.005 -5.804 -7.012 1.00 96.38 212 HIS A CA 1
ATOM 1628 C C . HIS A 1 212 ? -16.779 -5.530 -5.521 1.00 96.38 212 HIS A C 1
ATOM 1630 O O . HIS A 1 212 ? -17.039 -6.400 -4.695 1.00 96.38 212 HIS A O 1
ATOM 1636 N N . LEU A 1 213 ? -16.385 -4.304 -5.161 1.00 95.94 213 LEU A N 1
ATOM 1637 C CA . LEU A 1 213 ? -16.212 -3.925 -3.757 1.00 95.94 213 LEU A CA 1
ATOM 1638 C C . LEU A 1 213 ? -17.533 -3.938 -2.979 1.00 95.94 213 LEU A C 1
ATOM 1640 O O . LEU A 1 213 ? -17.531 -4.236 -1.790 1.00 95.94 213 LEU A O 1
ATOM 1644 N N . ARG A 1 214 ? -18.667 -3.611 -3.613 1.00 96.19 214 ARG A N 1
ATOM 1645 C CA . ARG A 1 214 ? -19.990 -3.708 -2.979 1.00 96.19 214 ARG A CA 1
ATOM 1646 C C . ARG A 1 214 ? -20.342 -5.158 -2.651 1.00 96.19 214 ARG A C 1
ATOM 1648 O O . ARG A 1 214 ? -20.690 -5.418 -1.515 1.00 96.19 214 ARG A O 1
ATOM 1655 N N . ARG A 1 215 ? -20.127 -6.100 -3.575 1.00 95.69 215 ARG A N 1
ATOM 1656 C CA . ARG A 1 215 ? -20.363 -7.534 -3.313 1.00 95.69 215 ARG A CA 1
ATOM 1657 C C . ARG A 1 215 ? -19.586 -8.047 -2.099 1.00 95.69 215 ARG A C 1
ATOM 1659 O O . ARG A 1 215 ? -20.136 -8.795 -1.305 1.00 95.69 215 ARG A O 1
ATOM 1666 N N . VAL A 1 216 ? -18.327 -7.633 -1.950 1.00 96.94 216 VAL A N 1
ATOM 1667 C CA . VAL A 1 216 ? -17.505 -8.003 -0.784 1.00 96.94 216 VAL A CA 1
ATOM 1668 C C . VAL A 1 216 ? -18.016 -7.355 0.499 1.00 96.94 216 VAL A C 1
ATOM 1670 O O . VAL A 1 216 ? -18.107 -8.029 1.515 1.00 96.94 216 VAL A O 1
ATOM 1673 N N . GLN A 1 217 ? -18.370 -6.069 0.453 1.00 96.56 217 GLN A N 1
ATOM 1674 C CA . GLN A 1 217 ? -18.960 -5.364 1.596 1.00 96.56 217 GLN A CA 1
ATOM 1675 C C . GLN A 1 217 ? -20.264 -6.020 2.061 1.00 96.56 217 GLN A C 1
ATOM 1677 O O . GLN A 1 217 ? -20.421 -6.252 3.254 1.00 96.56 217 GLN A O 1
ATOM 1682 N N . ASP A 1 218 ? -21.150 -6.368 1.125 1.00 96.81 218 ASP A N 1
ATOM 1683 C CA . ASP A 1 218 ? -22.438 -7.002 1.415 1.00 96.81 218 ASP A CA 1
ATOM 1684 C C . ASP A 1 218 ? -22.243 -8.406 2.011 1.00 96.81 218 ASP A C 1
ATOM 1686 O O . ASP A 1 218 ? -22.879 -8.745 3.004 1.00 96.81 218 ASP A O 1
ATOM 1690 N N . ALA A 1 219 ? -21.326 -9.204 1.451 1.00 96.88 219 ALA A N 1
ATOM 1691 C CA . ALA A 1 219 ? -21.032 -10.552 1.942 1.00 96.88 219 ALA A CA 1
ATOM 1692 C C . ALA A 1 219 ? -20.386 -10.557 3.338 1.00 96.88 219 ALA A C 1
ATOM 1694 O O . ALA A 1 219 ? -20.692 -11.421 4.153 1.00 96.88 219 ALA A O 1
ATOM 1695 N N . LEU A 1 220 ? -19.501 -9.597 3.620 1.00 96.38 220 LEU A N 1
ATOM 1696 C CA . LEU A 1 220 ? -18.820 -9.471 4.913 1.00 96.38 220 LEU A CA 1
ATOM 1697 C C . LEU A 1 220 ? -19.604 -8.638 5.941 1.00 96.38 220 LEU A C 1
ATOM 1699 O O . LEU A 1 220 ? -19.186 -8.549 7.092 1.00 96.38 220 LEU A O 1
ATOM 1703 N N . GLY A 1 221 ? -20.696 -7.980 5.540 1.00 95.94 221 GLY A N 1
ATOM 1704 C CA . GLY A 1 221 ? -21.455 -7.076 6.407 1.00 95.94 221 GLY A CA 1
ATOM 1705 C C . GLY A 1 221 ? -20.659 -5.857 6.893 1.00 95.94 221 GLY A C 1
ATOM 1706 O O . GLY A 1 221 ? -20.917 -5.356 7.985 1.00 95.94 221 GLY A O 1
ATOM 1707 N N . LEU A 1 222 ? -19.682 -5.377 6.111 1.00 95.38 222 LEU A N 1
ATOM 1708 C CA . LEU A 1 222 ? -18.788 -4.275 6.494 1.00 95.38 222 LEU A CA 1
ATOM 1709 C C . LEU A 1 222 ? -18.771 -3.135 5.475 1.00 95.38 222 LEU A C 1
ATOM 1711 O O . LEU A 1 222 ? -19.176 -3.287 4.325 1.00 95.38 222 LEU A O 1
ATOM 1715 N N . SER A 1 223 ? -18.235 -1.982 5.877 1.00 92.88 223 SER A N 1
ATOM 1716 C CA . SER A 1 223 ? -18.048 -0.830 4.990 1.00 92.88 223 SER A CA 1
ATOM 1717 C C . SER A 1 223 ? -16.569 -0.579 4.733 1.00 92.88 223 SER A C 1
ATOM 1719 O O . SER A 1 223 ? -15.814 -0.270 5.644 1.00 92.88 223 SER A O 1
ATOM 1721 N N . LEU A 1 224 ? -16.143 -0.593 3.469 1.00 90.81 224 LEU A N 1
ATOM 1722 C CA . LEU A 1 224 ? -14.767 -0.231 3.097 1.00 90.81 224 LEU A CA 1
ATOM 1723 C C . LEU A 1 224 ? -14.509 1.284 3.136 1.00 90.81 224 LEU A C 1
ATOM 1725 O O . LEU A 1 224 ? -13.403 1.717 2.808 1.00 90.81 224 LEU A O 1
ATOM 1729 N N . GLN A 1 225 ? -15.524 2.084 3.486 1.00 88.88 225 GLN A N 1
ATOM 1730 C CA . GLN A 1 225 ? -15.349 3.491 3.857 1.00 88.88 225 GLN A CA 1
ATOM 1731 C C . GLN A 1 225 ? -14.950 3.647 5.327 1.00 88.88 225 GLN A C 1
ATOM 1733 O O . GLN A 1 225 ? -14.382 4.672 5.690 1.00 88.88 225 GLN A O 1
ATOM 1738 N N . ASP A 1 226 ? -15.239 2.649 6.167 1.00 92.00 226 ASP A N 1
ATOM 1739 C CA . ASP A 1 226 ? -14.753 2.626 7.538 1.00 92.00 226 ASP A CA 1
ATOM 1740 C C . ASP A 1 226 ? -13.285 2.152 7.552 1.00 92.00 226 ASP A C 1
ATOM 1742 O O . ASP A 1 226 ? -12.988 1.025 7.133 1.00 92.00 226 ASP A O 1
ATOM 1746 N N . PRO A 1 227 ? -12.336 2.986 8.017 1.00 92.75 227 PRO A N 1
ATOM 1747 C CA . PRO A 1 227 ? -10.929 2.616 8.073 1.00 92.75 227 PRO A CA 1
ATOM 1748 C C . PRO A 1 227 ? -10.666 1.415 8.986 1.00 92.75 227 PRO A C 1
ATOM 1750 O O . PRO A 1 227 ? -9.696 0.701 8.737 1.00 92.75 227 PRO A O 1
ATOM 1753 N N . ARG A 1 228 ? -11.518 1.152 9.990 1.00 93.50 228 ARG A N 1
ATOM 1754 C CA . ARG A 1 228 ? -11.384 -0.015 10.879 1.00 93.50 228 ARG A CA 1
ATOM 1755 C C . ARG A 1 228 ? -11.716 -1.306 10.152 1.00 93.50 228 ARG A C 1
ATOM 1757 O O . ARG A 1 228 ? -10.848 -2.165 10.039 1.00 93.50 228 ARG A O 1
ATOM 1764 N N . SER A 1 229 ? -12.900 -1.380 9.552 1.00 94.44 229 SER A N 1
ATOM 1765 C CA . SER A 1 229 ? -13.312 -2.489 8.682 1.00 94.44 229 SER A CA 1
ATOM 1766 C C . SER A 1 229 ? -12.285 -2.768 7.576 1.00 94.44 229 SER A C 1
ATOM 1768 O O . SER A 1 229 ? -11.921 -3.910 7.300 1.00 94.44 229 SER A O 1
ATOM 1770 N N . ARG A 1 230 ? -11.759 -1.706 6.955 1.00 93.69 230 ARG A N 1
ATOM 1771 C CA . ARG A 1 230 ? -10.735 -1.803 5.908 1.00 93.69 230 ARG A CA 1
ATOM 1772 C C . ARG A 1 230 ? -9.403 -2.357 6.441 1.00 93.69 230 ARG A C 1
ATOM 1774 O O . ARG A 1 230 ? -8.758 -3.129 5.736 1.00 93.69 230 ARG A O 1
ATOM 1781 N N . ALA A 1 231 ? -8.988 -1.963 7.646 1.00 94.06 231 ALA A N 1
ATOM 1782 C CA . ALA A 1 231 ? -7.771 -2.453 8.293 1.00 94.06 231 ALA A CA 1
ATOM 1783 C C . ALA A 1 231 ? -7.902 -3.910 8.769 1.00 94.06 231 ALA A C 1
ATOM 1785 O O . ALA A 1 231 ? -6.934 -4.662 8.675 1.00 94.06 231 ALA A O 1
ATOM 1786 N N . GLU A 1 232 ? -9.081 -4.323 9.242 1.00 95.38 232 GLU A N 1
ATOM 1787 C CA . GLU A 1 232 ? -9.370 -5.719 9.599 1.00 95.38 232 GLU A CA 1
ATOM 1788 C C . GLU A 1 232 ? -9.321 -6.635 8.376 1.00 95.38 232 GLU A C 1
ATOM 1790 O O . GLU A 1 232 ? -8.625 -7.647 8.410 1.00 95.38 232 GLU A O 1
ATOM 1795 N N . LEU A 1 233 ? -9.964 -6.247 7.268 1.00 95.44 233 LEU A N 1
ATOM 1796 C CA . LEU A 1 233 ? -9.901 -7.022 6.028 1.00 95.44 233 LEU A CA 1
ATOM 1797 C C . LEU A 1 233 ? -8.465 -7.138 5.497 1.00 95.44 233 LEU A C 1
ATOM 1799 O O . LEU A 1 233 ? -8.051 -8.214 5.071 1.00 95.44 233 LEU A O 1
ATOM 1803 N N . ALA A 1 234 ? -7.688 -6.052 5.550 1.00 92.25 234 ALA A N 1
ATOM 1804 C CA . ALA A 1 234 ? -6.276 -6.085 5.172 1.00 92.25 234 ALA A CA 1
ATOM 1805 C C . ALA A 1 234 ? -5.455 -7.023 6.071 1.00 92.25 234 ALA A C 1
ATOM 1807 O O . ALA A 1 234 ? -4.617 -7.767 5.566 1.00 92.25 234 ALA A O 1
ATOM 1808 N N . LEU A 1 235 ? -5.720 -7.031 7.381 1.00 93.56 235 LEU A N 1
ATOM 1809 C CA . LEU A 1 235 ? -5.058 -7.927 8.327 1.00 93.56 235 LEU A CA 1
ATOM 1810 C C . LEU A 1 235 ? -5.435 -9.394 8.080 1.00 93.56 235 LEU A C 1
ATOM 1812 O O . LEU A 1 235 ? -4.548 -10.241 8.059 1.00 93.56 235 LEU A O 1
ATOM 1816 N N . ALA A 1 236 ? -6.715 -9.693 7.846 1.00 94.81 236 ALA A N 1
ATOM 1817 C CA . ALA A 1 236 ? -7.182 -11.047 7.552 1.00 94.81 236 ALA A CA 1
ATOM 1818 C C . ALA A 1 236 ? -6.533 -11.606 6.275 1.00 94.81 236 ALA A C 1
ATOM 1820 O O . ALA A 1 236 ? -6.014 -12.721 6.288 1.00 94.81 236 ALA A O 1
ATOM 1821 N N . LEU A 1 237 ? -6.483 -10.810 5.199 1.00 90.56 237 LEU A N 1
ATOM 1822 C CA . LEU A 1 237 ? -5.788 -11.195 3.965 1.00 90.56 237 LEU A CA 1
ATOM 1823 C C . LEU A 1 237 ? -4.284 -11.390 4.203 1.00 90.56 237 LEU A C 1
ATOM 1825 O O . LEU A 1 237 ? -3.731 -12.406 3.798 1.00 90.56 237 LEU A O 1
ATOM 1829 N N . ALA A 1 238 ? -3.633 -10.479 4.935 1.00 87.56 238 ALA A N 1
ATOM 1830 C CA . ALA A 1 238 ? -2.210 -10.604 5.249 1.00 87.56 238 ALA A CA 1
ATOM 1831 C C . ALA A 1 238 ? -1.891 -11.870 6.062 1.00 87.56 238 ALA A C 1
ATOM 1833 O O . ALA A 1 238 ? -0.864 -12.500 5.826 1.00 87.56 238 ALA A O 1
ATOM 1834 N N . VAL A 1 239 ? -2.759 -12.259 7.001 1.00 90.81 239 VAL A N 1
ATOM 1835 C CA . VAL A 1 239 ? -2.617 -13.499 7.782 1.00 90.81 239 VAL A CA 1
ATOM 1836 C C . VAL A 1 239 ? -2.831 -14.743 6.915 1.00 90.81 239 VAL A C 1
ATOM 1838 O O . VAL A 1 239 ? -2.112 -15.731 7.088 1.00 90.81 239 VAL A O 1
ATOM 1841 N N . ASN A 1 240 ? -3.789 -14.703 5.987 1.00 88.75 240 ASN A N 1
ATOM 1842 C CA . ASN A 1 240 ? -4.042 -15.786 5.036 1.00 88.75 240 ASN A CA 1
ATOM 1843 C C . ASN A 1 240 ? -2.860 -15.995 4.069 1.00 88.75 240 ASN A C 1
ATOM 1845 O O . ASN A 1 240 ? -2.550 -17.129 3.720 1.00 88.75 240 ASN A O 1
ATOM 1849 N N . ASP A 1 241 ? -2.167 -14.917 3.698 1.00 81.88 241 ASP A N 1
ATOM 1850 C CA . ASP A 1 241 ? -1.032 -14.946 2.766 1.00 81.88 241 ASP A CA 1
ATOM 1851 C C . ASP A 1 241 ? 0.313 -15.298 3.432 1.00 81.88 241 ASP A C 1
ATOM 1853 O O . ASP A 1 241 ? 1.341 -15.424 2.759 1.00 81.88 241 ASP A O 1
ATOM 1857 N N . LEU A 1 242 ? 0.348 -15.451 4.761 1.00 81.94 242 LEU A N 1
ATOM 1858 C CA . LEU A 1 242 ? 1.551 -15.905 5.459 1.00 81.94 242 LEU A CA 1
ATOM 1859 C C . LEU A 1 242 ? 1.901 -17.351 5.053 1.00 81.94 242 LEU A C 1
ATOM 1861 O O . LEU A 1 242 ? 0.995 -18.175 4.898 1.00 81.94 242 LEU A O 1
ATOM 1865 N N . PRO A 1 243 ? 3.200 -17.707 4.976 1.00 73.19 243 PRO A N 1
ATOM 1866 C CA . PRO A 1 243 ? 3.630 -19.060 4.636 1.00 73.19 243 PRO A CA 1
ATOM 1867 C C . PRO A 1 243 ? 2.971 -20.145 5.510 1.00 73.19 243 PRO A C 1
ATOM 1869 O O . PRO A 1 243 ? 2.695 -19.896 6.697 1.00 73.19 243 PRO A O 1
ATOM 1872 N N . PRO A 1 244 ? 2.724 -21.349 4.959 1.00 69.12 244 PRO A N 1
ATOM 1873 C CA . PRO A 1 244 ? 2.206 -22.475 5.730 1.00 69.12 244 PRO A CA 1
ATOM 1874 C C . PRO A 1 244 ? 3.133 -22.808 6.903 1.00 69.12 244 PRO A C 1
ATOM 1876 O O . PRO A 1 244 ? 4.354 -22.724 6.780 1.00 69.12 244 PRO A O 1
ATOM 1879 N N . LEU A 1 245 ? 2.561 -23.216 8.037 1.00 66.69 245 LEU A N 1
ATOM 1880 C CA . LEU A 1 245 ? 3.352 -23.780 9.129 1.00 66.69 245 LEU A CA 1
ATOM 1881 C C . LEU A 1 245 ? 3.932 -25.128 8.681 1.00 66.69 245 LEU A C 1
ATOM 1883 O O . LEU A 1 245 ? 3.193 -26.027 8.281 1.00 66.69 245 LEU A O 1
ATOM 1887 N N . HIS A 1 246 ? 5.251 -25.287 8.768 1.00 55.22 246 HIS A N 1
ATOM 1888 C CA . HIS A 1 246 ? 5.871 -26.604 8.679 1.00 55.22 246 HIS A CA 1
ATOM 1889 C C . HIS A 1 246 ? 5.627 -27.337 10.001 1.00 55.22 246 HIS A C 1
ATOM 1891 O O . HIS A 1 246 ? 6.263 -27.037 11.007 1.00 55.22 246 HIS A O 1
ATOM 1897 N N . GLY A 1 247 ? 4.670 -28.265 10.001 1.00 53.66 247 GLY A N 1
ATOM 1898 C CA . 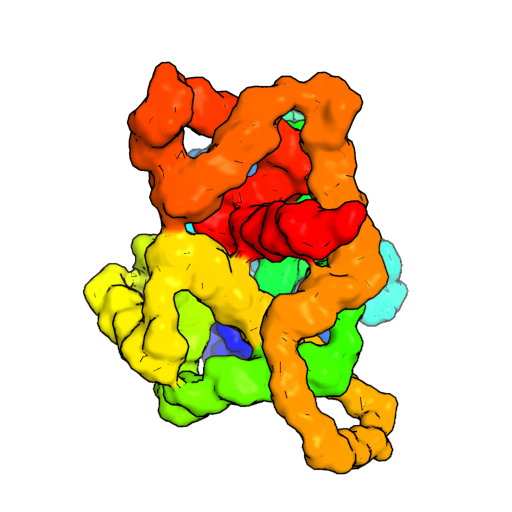GLY A 1 247 ? 4.320 -29.073 11.169 1.00 53.66 247 GLY A CA 1
ATOM 1899 C C . GLY A 1 247 ? 2.815 -29.098 11.400 1.00 53.66 247 GLY A C 1
ATOM 1900 O O . GLY A 1 247 ? 2.224 -28.117 11.845 1.00 53.66 247 GLY A O 1
ATOM 1901 N N . ASN A 1 248 ? 2.198 -30.242 11.102 1.00 47.94 248 ASN A N 1
ATOM 1902 C CA . ASN A 1 248 ? 0.820 -30.528 11.482 1.00 47.94 248 ASN A CA 1
ATOM 1903 C C . ASN A 1 248 ? 0.750 -30.687 13.004 1.00 47.94 248 ASN A C 1
ATOM 1905 O O . ASN A 1 248 ? 1.023 -31.761 13.532 1.00 47.94 248 ASN A O 1
ATOM 1909 N N . ALA A 1 249 ? 0.331 -29.638 13.699 1.00 50.16 249 ALA A N 1
ATOM 1910 C CA . ALA A 1 249 ? -0.436 -29.817 14.918 1.00 50.16 249 ALA A CA 1
ATOM 1911 C C . ALA A 1 249 ? -1.893 -29.572 14.530 1.00 50.16 249 ALA A C 1
ATOM 1913 O O . ALA A 1 249 ? -2.284 -28.436 14.260 1.00 50.16 249 ALA A O 1
ATOM 1914 N N . ALA A 1 250 ? -2.657 -30.659 14.409 1.00 48.31 250 ALA A N 1
ATOM 1915 C CA . ALA A 1 250 ? -4.100 -30.595 14.252 1.00 48.31 250 ALA A CA 1
ATOM 1916 C C . ALA A 1 250 ? -4.659 -29.763 15.412 1.00 48.31 250 ALA A C 1
ATOM 1918 O O . ALA A 1 250 ? -4.567 -30.165 16.569 1.00 48.31 250 ALA A O 1
ATOM 1919 N N . ALA A 1 251 ? -5.165 -28.570 15.109 1.00 51.16 251 ALA A N 1
ATOM 1920 C CA . ALA A 1 251 ? -5.819 -27.738 16.101 1.00 51.16 251 ALA A CA 1
ATOM 1921 C C . ALA A 1 251 ? -7.199 -28.346 16.379 1.00 51.16 251 ALA A C 1
ATOM 1923 O O . ALA A 1 251 ? -8.138 -28.178 15.602 1.00 51.16 251 ALA A O 1
ATOM 1924 N N . GLU A 1 252 ? -7.299 -29.100 17.470 1.00 52.72 252 GLU A N 1
ATOM 1925 C CA . GLU A 1 252 ? -8.571 -29.473 18.079 1.00 52.72 252 GLU A CA 1
ATOM 1926 C C . GLU A 1 252 ? -9.374 -28.207 18.403 1.00 52.72 252 GLU A C 1
ATOM 1928 O O . GLU A 1 252 ? -8.851 -27.325 19.076 1.00 52.72 252 GLU A O 1
ATOM 1933 N N . HIS A 1 253 ? -10.613 -28.138 17.893 1.00 52.62 253 HIS A N 1
ATOM 1934 C CA . HIS A 1 253 ? -11.836 -27.461 18.380 1.00 52.62 253 HIS A CA 1
ATOM 1935 C C . HIS A 1 253 ? -11.759 -26.174 19.238 1.00 52.62 253 HIS A C 1
ATOM 1937 O O . HIS A 1 253 ? -12.740 -25.825 19.898 1.00 52.62 253 HIS A O 1
ATOM 1943 N N . ALA A 1 254 ? -10.660 -25.426 19.235 1.00 63.12 254 ALA A N 1
ATOM 1944 C CA . ALA A 1 254 ? -10.569 -24.172 19.959 1.00 63.12 254 ALA A CA 1
ATOM 1945 C C . ALA A 1 254 ? -11.552 -23.159 19.341 1.00 63.12 254 ALA A C 1
ATOM 1947 O O . ALA A 1 254 ? -11.623 -23.047 18.112 1.00 63.12 254 ALA A O 1
ATOM 1948 N N . PRO A 1 255 ? -12.317 -22.419 20.163 1.00 71.69 255 PRO A N 1
ATOM 1949 C CA . PRO A 1 255 ? -13.236 -21.410 19.659 1.00 71.69 255 PRO A CA 1
ATOM 1950 C C . PRO A 1 255 ? -12.471 -20.369 18.839 1.00 71.69 255 PRO A C 1
ATOM 1952 O O . PRO A 1 255 ? -11.373 -19.951 19.217 1.00 71.69 255 PRO A O 1
ATOM 1955 N N . THR A 1 256 ? -13.055 -19.945 17.716 1.00 81.69 256 THR A N 1
ATOM 1956 C CA . THR A 1 256 ? -12.470 -18.901 16.872 1.00 81.69 256 THR A CA 1
ATOM 1957 C C . THR A 1 256 ? -12.253 -17.638 17.713 1.00 81.69 256 THR A C 1
ATOM 1959 O O . THR A 1 256 ? -13.221 -17.095 18.255 1.00 81.69 256 THR A O 1
ATOM 1962 N N . PRO A 1 257 ? -11.009 -17.155 17.849 1.00 87.69 257 PRO A N 1
ATOM 1963 C CA . PRO A 1 257 ? -10.725 -15.995 18.675 1.00 87.69 257 PRO A CA 1
ATOM 1964 C C . PRO A 1 257 ? -11.265 -14.731 18.009 1.00 87.69 257 PRO A C 1
ATOM 1966 O O . PRO A 1 257 ? -11.302 -14.612 16.782 1.00 87.69 257 PRO A O 1
ATOM 1969 N N . SER A 1 258 ? -11.663 -13.756 18.824 1.00 90.69 258 SER A N 1
ATOM 1970 C CA . SER A 1 258 ? -11.992 -12.428 18.315 1.00 90.69 258 SER A CA 1
ATOM 1971 C C . SER A 1 258 ? -10.719 -11.699 17.876 1.00 90.69 258 SER A C 1
ATOM 1973 O O . SER A 1 258 ? -9.641 -11.909 18.438 1.00 90.69 258 SER A O 1
ATOM 1975 N N . VAL A 1 259 ? -10.848 -10.781 16.911 1.00 91.75 259 VAL A N 1
ATOM 1976 C CA . VAL A 1 259 ? -9.734 -9.901 16.513 1.00 91.75 259 VAL A CA 1
ATOM 1977 C C . VAL A 1 259 ? -9.177 -9.141 17.717 1.00 91.75 259 VAL A C 1
ATOM 1979 O O . VAL A 1 259 ? -7.974 -8.979 17.853 1.00 91.75 259 VAL A O 1
ATOM 1982 N N . ASP A 1 260 ? -10.046 -8.746 18.645 1.00 91.88 260 ASP A N 1
ATOM 1983 C CA . ASP A 1 260 ? -9.646 -8.038 19.854 1.00 91.88 260 ASP A CA 1
ATOM 1984 C C . ASP A 1 260 ? -8.750 -8.892 20.754 1.00 91.88 260 ASP A C 1
ATOM 1986 O O . ASP A 1 260 ? -7.738 -8.399 21.236 1.00 91.88 260 ASP A O 1
ATOM 1990 N N . SER A 1 261 ? -9.058 -10.182 20.910 1.00 91.94 261 SER A N 1
ATOM 1991 C CA . SER A 1 261 ? -8.205 -11.106 21.663 1.00 91.94 261 SER A CA 1
ATOM 1992 C C . SER A 1 261 ? -6.825 -11.276 21.018 1.00 91.94 261 SER A C 1
ATOM 1994 O O . SER A 1 261 ? -5.824 -11.305 21.731 1.00 91.94 261 SER A O 1
ATOM 1996 N N . LEU A 1 262 ? -6.752 -11.325 19.682 1.00 92.94 262 LEU A N 1
ATOM 1997 C CA . LEU A 1 262 ? -5.478 -11.393 18.954 1.00 92.94 262 LEU A CA 1
ATOM 1998 C C . LEU A 1 262 ? -4.635 -10.125 19.155 1.00 92.94 262 LEU A C 1
ATOM 2000 O O . LEU A 1 262 ? -3.418 -10.196 19.341 1.00 92.94 262 LEU A O 1
ATOM 2004 N N . LEU A 1 263 ? -5.290 -8.964 19.128 1.00 93.75 263 LEU A N 1
ATOM 2005 C CA . LEU A 1 263 ? -4.652 -7.656 19.251 1.00 93.75 263 LEU A CA 1
ATOM 2006 C C . LEU A 1 263 ? -4.236 -7.313 20.692 1.00 93.75 263 LEU A C 1
ATOM 2008 O O . LEU A 1 263 ? -3.369 -6.467 20.876 1.00 93.75 263 LEU A O 1
ATOM 2012 N N . SER A 1 264 ? -4.793 -7.987 21.700 1.00 92.19 264 SER A N 1
ATOM 2013 C CA . SER A 1 264 ? -4.415 -7.828 23.115 1.00 92.19 264 SER A CA 1
ATOM 2014 C C . SER A 1 264 ? -3.187 -8.644 23.538 1.00 92.19 264 SER A C 1
ATOM 2016 O O . SER A 1 264 ? -2.855 -8.688 24.720 1.00 92.19 264 SER A O 1
ATOM 2018 N N . THR A 1 265 ? -2.502 -9.311 22.608 1.00 92.69 265 THR A N 1
ATOM 2019 C CA . THR A 1 265 ? -1.281 -10.064 22.925 1.00 92.69 265 THR A CA 1
ATOM 2020 C C . THR A 1 265 ? -0.119 -9.130 23.276 1.00 92.69 265 THR A C 1
ATOM 2022 O O . THR A 1 265 ? -0.050 -7.989 22.810 1.00 92.69 265 THR A O 1
ATOM 2025 N N . GLU A 1 266 ? 0.834 -9.609 24.079 1.00 91.50 266 GLU A N 1
ATOM 2026 C CA . GLU A 1 266 ? 2.017 -8.827 24.471 1.00 91.50 266 GLU A CA 1
ATOM 2027 C C .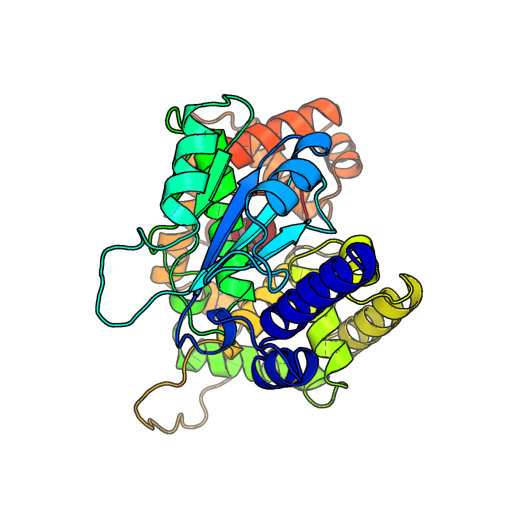 GLU A 1 266 ? 2.847 -8.385 23.254 1.00 91.50 266 GLU A C 1
ATOM 2029 O O . GLU A 1 266 ? 3.285 -7.236 23.179 1.00 91.50 266 GLU A O 1
ATOM 2034 N N . ALA A 1 267 ? 2.995 -9.265 22.257 1.00 90.62 267 ALA A N 1
ATOM 2035 C CA . ALA A 1 267 ? 3.694 -8.960 21.011 1.00 90.62 267 ALA A CA 1
ATOM 2036 C C . ALA A 1 267 ? 3.001 -7.836 20.221 1.00 90.62 267 ALA A C 1
ATOM 2038 O O . ALA A 1 267 ? 3.665 -6.904 19.763 1.00 90.62 267 ALA A O 1
ATOM 2039 N N . ALA A 1 268 ? 1.668 -7.878 20.102 1.00 93.06 268 ALA A N 1
ATOM 2040 C CA . ALA A 1 268 ? 0.893 -6.825 19.446 1.00 93.06 268 ALA A CA 1
ATOM 2041 C C . ALA A 1 268 ? 0.950 -5.497 20.221 1.00 93.06 268 ALA A C 1
ATOM 2043 O O . ALA A 1 268 ? 1.113 -4.437 19.616 1.00 93.06 268 ALA A O 1
ATOM 2044 N N . THR A 1 269 ? 0.892 -5.552 21.553 1.00 92.81 269 THR A N 1
ATOM 2045 C CA . THR A 1 269 ? 1.001 -4.376 22.432 1.00 92.81 269 THR A CA 1
ATOM 2046 C C . THR A 1 269 ? 2.377 -3.719 22.326 1.00 92.81 269 THR A C 1
ATOM 2048 O O . THR A 1 269 ? 2.476 -2.512 22.106 1.00 92.81 269 THR A O 1
ATOM 2051 N N . THR A 1 270 ? 3.447 -4.514 22.380 1.00 91.50 270 THR A N 1
ATOM 2052 C CA . THR A 1 270 ? 4.829 -4.046 22.185 1.00 91.50 270 THR A CA 1
ATOM 2053 C C . THR A 1 270 ? 5.013 -3.412 20.811 1.00 91.50 270 THR A C 1
ATOM 2055 O O . THR A 1 270 ? 5.595 -2.332 20.695 1.00 91.50 270 THR A O 1
ATOM 2058 N N . TRP A 1 271 ? 4.469 -4.039 19.765 1.00 92.12 271 TRP A N 1
ATOM 2059 C CA . TRP A 1 271 ? 4.488 -3.488 18.413 1.00 92.12 271 TRP A CA 1
ATOM 2060 C C . TRP A 1 271 ? 3.754 -2.148 18.317 1.00 92.12 271 TRP A C 1
ATOM 2062 O O . TRP A 1 271 ? 4.298 -1.199 17.755 1.00 92.12 271 TRP A O 1
ATOM 2072 N N . ALA A 1 272 ? 2.552 -2.039 18.887 1.00 92.19 272 ALA A N 1
ATOM 2073 C CA . ALA A 1 272 ? 1.759 -0.814 18.843 1.00 92.19 272 ALA A CA 1
ATOM 2074 C C . ALA A 1 272 ? 2.455 0.337 19.578 1.00 92.19 272 ALA A C 1
ATOM 2076 O O . ALA A 1 272 ? 2.521 1.451 19.055 1.00 92.19 272 ALA A O 1
ATOM 2077 N N . HIS A 1 273 ? 3.030 0.061 20.751 1.00 89.94 273 HIS A N 1
ATOM 2078 C CA . HIS A 1 273 ? 3.828 1.037 21.486 1.00 89.94 273 HIS A CA 1
ATOM 2079 C C . HIS A 1 273 ? 5.057 1.468 20.692 1.00 89.94 273 HIS A C 1
ATOM 2081 O O . HIS A 1 273 ? 5.266 2.665 20.532 1.00 89.94 273 HIS A O 1
ATOM 2087 N N . ALA A 1 274 ? 5.825 0.534 20.126 1.00 88.38 274 ALA A N 1
ATOM 2088 C CA . ALA A 1 274 ? 6.981 0.866 19.294 1.00 88.38 274 ALA A CA 1
ATOM 2089 C C . ALA A 1 274 ? 6.592 1.682 18.048 1.00 88.38 274 ALA A C 1
ATOM 2091 O O . ALA A 1 274 ? 7.306 2.607 17.666 1.00 88.38 274 ALA A O 1
ATOM 2092 N N . PHE A 1 275 ? 5.445 1.378 17.434 1.00 88.44 275 PHE A N 1
ATOM 2093 C CA . PHE A 1 275 ? 4.921 2.114 16.284 1.00 88.44 275 PHE A CA 1
ATOM 2094 C C . PHE A 1 275 ? 4.517 3.546 16.650 1.00 88.44 275 PHE A C 1
ATOM 2096 O O . PHE A 1 275 ? 4.802 4.470 15.894 1.00 88.44 275 PHE A O 1
ATOM 2103 N N . LEU A 1 276 ? 3.859 3.744 17.796 1.00 90.06 276 LEU A N 1
ATOM 2104 C CA . LEU A 1 276 ? 3.379 5.054 18.249 1.00 90.06 276 LEU A CA 1
ATOM 2105 C C . LEU A 1 276 ? 4.427 5.852 19.036 1.00 90.06 276 LEU A C 1
ATOM 2107 O O . LEU A 1 276 ? 4.236 7.048 19.238 1.00 90.06 276 LEU A O 1
ATOM 2111 N N . GLN A 1 277 ? 5.537 5.237 19.448 1.00 88.12 277 GLN A N 1
ATOM 2112 C CA . GLN A 1 277 ? 6.604 5.876 20.224 1.00 88.12 277 GLN A CA 1
ATOM 2113 C C . GLN A 1 277 ? 7.155 7.167 19.584 1.00 88.12 277 GLN A C 1
ATOM 2115 O O . GLN A 1 277 ? 7.344 8.131 20.329 1.00 88.12 277 GLN A O 1
ATOM 2120 N N . PRO A 1 278 ? 7.312 7.283 18.245 1.00 86.56 278 PRO A N 1
ATOM 2121 C CA . PRO A 1 278 ? 7.688 8.543 17.597 1.00 86.56 278 PRO A CA 1
ATOM 2122 C C . PRO A 1 278 ? 6.673 9.682 17.766 1.00 86.56 278 PRO A C 1
ATOM 2124 O O . PRO A 1 278 ? 7.019 10.830 17.518 1.00 86.56 278 PRO A O 1
ATOM 2127 N N . LEU A 1 279 ? 5.431 9.380 18.160 1.00 85.06 279 LEU A N 1
ATOM 2128 C CA . LEU A 1 279 ? 4.382 10.351 18.495 1.00 85.06 279 LEU A CA 1
ATOM 2129 C C . LEU A 1 279 ? 4.258 10.593 20.011 1.00 85.06 279 LEU A C 1
ATOM 2131 O O . LEU A 1 279 ? 3.324 11.268 20.448 1.00 85.06 279 LEU A O 1
ATOM 2135 N N . GLY A 1 280 ? 5.160 10.015 20.810 1.00 70.88 280 GLY A N 1
ATOM 2136 C CA . GLY A 1 280 ? 5.163 10.065 22.270 1.00 70.88 280 GLY A CA 1
ATOM 2137 C C . GLY A 1 280 ? 5.444 11.457 22.864 1.00 70.88 280 GLY A C 1
ATOM 2138 O O . GLY A 1 280 ? 5.596 12.438 22.127 1.00 70.88 280 GLY A O 1
ATOM 2139 N N . PRO A 1 281 ? 5.497 11.567 24.208 1.00 53.84 281 PRO A N 1
ATOM 2140 C CA . PRO A 1 281 ? 5.550 12.842 24.928 1.00 53.84 281 PRO A CA 1
ATOM 2141 C C . PRO A 1 281 ? 6.740 13.703 24.475 1.00 53.84 281 PRO A C 1
ATOM 2143 O O . PRO A 1 281 ? 7.895 13.332 24.655 1.00 53.84 281 PRO A O 1
ATOM 2146 N N . GLY A 1 282 ? 6.427 14.843 23.850 1.00 56.88 282 GLY A N 1
ATOM 2147 C CA . GLY A 1 282 ? 7.377 15.720 23.151 1.00 56.88 282 GLY A CA 1
ATOM 2148 C C . GLY A 1 282 ? 6.949 16.023 21.709 1.00 56.88 282 GLY A C 1
ATOM 2149 O O . GLY A 1 282 ? 7.240 17.097 21.191 1.00 56.88 282 GLY A O 1
ATOM 2150 N N . THR A 1 283 ? 6.178 15.122 21.093 1.00 61.28 283 THR A N 1
ATOM 2151 C CA . THR A 1 283 ? 5.416 15.407 19.870 1.00 61.28 283 THR A CA 1
ATOM 2152 C C . THR A 1 283 ? 4.187 16.236 20.223 1.00 61.28 283 THR A C 1
ATOM 2154 O O . THR A 1 283 ? 3.559 16.004 21.258 1.00 61.28 283 THR A O 1
ATOM 2157 N N . ASP A 1 284 ? 3.832 17.200 19.371 1.00 69.25 284 ASP A N 1
ATOM 2158 C CA . ASP A 1 284 ? 2.654 18.042 19.566 1.00 69.25 284 ASP A CA 1
ATOM 2159 C C . ASP A 1 284 ? 1.414 17.160 19.792 1.00 69.25 284 ASP A C 1
ATOM 2161 O O . ASP A 1 284 ? 0.965 16.434 18.900 1.00 69.25 284 ASP A O 1
ATOM 2165 N N . ARG A 1 285 ? 0.865 17.203 21.014 1.00 81.00 285 ARG A N 1
ATOM 2166 C CA . ARG A 1 285 ? -0.338 16.465 21.436 1.00 81.00 285 ARG A CA 1
ATOM 2167 C C . ARG A 1 285 ? -1.490 16.668 20.443 1.00 81.00 285 ARG A C 1
ATOM 2169 O O . ARG A 1 285 ? -2.320 15.769 20.274 1.00 81.00 285 ARG A O 1
ATOM 2176 N N . ALA A 1 286 ? -1.504 17.806 19.745 1.00 86.12 286 ALA A N 1
ATOM 2177 C CA . ALA A 1 286 ? -2.450 18.109 18.683 1.00 86.12 286 ALA A CA 1
ATOM 2178 C C . ALA A 1 286 ? -2.348 17.148 17.485 1.00 86.12 286 ALA A C 1
ATOM 2180 O O . ALA A 1 286 ? -3.381 16.786 16.917 1.00 86.12 286 ALA A O 1
ATOM 2181 N N . VAL A 1 287 ? -1.152 16.676 17.114 1.00 90.12 287 VAL A N 1
ATOM 2182 C CA . VAL A 1 287 ? -0.959 15.694 16.031 1.00 90.12 287 VAL A CA 1
ATOM 2183 C C . VAL A 1 287 ? -1.618 14.373 16.405 1.00 90.12 287 VAL A C 1
ATOM 2185 O O . VAL A 1 287 ? -2.439 13.866 15.642 1.00 90.12 287 VAL A O 1
ATOM 2188 N N . HIS A 1 288 ? -1.341 13.853 17.603 1.00 89.38 288 HIS A N 1
ATOM 2189 C CA . HIS A 1 288 ? -1.939 12.602 18.075 1.00 89.38 288 HIS A CA 1
ATOM 2190 C C . HIS A 1 288 ? -3.474 12.690 18.144 1.00 89.38 288 HIS A C 1
ATOM 2192 O O . HIS A 1 288 ? -4.180 11.820 17.628 1.00 89.38 288 HIS A O 1
ATOM 2198 N N . GLN A 1 289 ? -4.012 13.782 18.701 1.00 90.81 289 GLN A N 1
ATOM 2199 C CA . GLN A 1 289 ? -5.457 14.035 18.724 1.00 90.81 289 GLN A CA 1
ATOM 2200 C C . GLN A 1 289 ? -6.049 14.115 17.309 1.00 90.81 289 GLN A C 1
ATOM 2202 O O . GLN A 1 289 ? -7.121 13.564 17.050 1.00 90.81 289 GLN A O 1
ATOM 2207 N N . THR A 1 290 ? -5.329 14.748 16.378 1.00 94.44 290 THR A N 1
ATOM 2208 C CA . THR A 1 290 ? -5.755 14.861 14.981 1.00 94.44 290 THR A CA 1
ATOM 2209 C C . THR A 1 290 ? -5.824 13.504 14.298 1.00 94.44 290 THR A C 1
ATOM 2211 O O . THR A 1 290 ? -6.808 13.236 13.616 1.00 94.44 290 THR A O 1
ATOM 2214 N N . LEU A 1 291 ? -4.843 12.621 14.509 1.00 93.69 291 LEU A N 1
ATOM 2215 C CA . LEU A 1 291 ? -4.850 11.270 13.937 1.00 93.69 291 LEU A CA 1
ATOM 2216 C C . LEU A 1 291 ? -6.047 10.443 14.418 1.00 93.69 291 LEU A C 1
ATOM 2218 O O . LEU A 1 291 ? -6.720 9.801 13.609 1.00 93.69 291 LEU A O 1
ATOM 2222 N N . ARG A 1 292 ? -6.363 10.503 15.716 1.00 93.12 292 ARG A N 1
ATOM 2223 C CA . ARG A 1 292 ? -7.518 9.793 16.288 1.00 93.12 292 ARG A CA 1
ATOM 2224 C C . ARG A 1 292 ? -8.836 10.304 15.720 1.00 93.12 292 ARG A C 1
ATOM 2226 O O . ARG A 1 292 ? -9.646 9.510 15.241 1.00 93.12 292 ARG A O 1
ATOM 2233 N N . ALA A 1 293 ? -9.028 11.623 15.718 1.00 94.62 293 ALA A N 1
ATOM 2234 C CA . ALA A 1 293 ? -10.218 12.247 15.147 1.00 94.62 293 ALA A CA 1
ATOM 2235 C C . ALA A 1 293 ? -10.324 12.001 13.634 1.00 94.62 293 ALA A C 1
ATOM 2237 O O . ALA A 1 293 ? -11.423 11.862 13.103 1.00 94.62 293 ALA A O 1
ATOM 2238 N N . TRP A 1 294 ? -9.193 11.902 12.934 1.00 95.38 294 TRP A N 1
ATOM 2239 C CA . TRP A 1 294 ? -9.143 11.583 11.512 1.00 95.38 294 TRP A CA 1
ATOM 2240 C C . TRP A 1 294 ? -9.608 10.165 11.202 1.00 95.38 294 TRP A C 1
ATOM 2242 O O . TRP A 1 294 ? -10.426 9.980 10.301 1.00 95.38 294 TRP A O 1
ATOM 2252 N N . ILE A 1 295 ? -9.188 9.176 11.989 1.00 94.62 295 ILE A N 1
ATOM 2253 C CA . ILE A 1 295 ? -9.683 7.800 11.855 1.00 94.62 295 ILE A CA 1
ATOM 2254 C C . ILE A 1 295 ? -11.170 7.716 12.205 1.00 94.62 295 ILE A C 1
ATOM 2256 O O . ILE A 1 295 ? -11.932 7.111 11.455 1.00 94.62 295 ILE A O 1
ATOM 2260 N N . GLN A 1 296 ? -11.608 8.361 13.291 1.00 93.06 296 GLN A N 1
ATOM 2261 C CA . GLN A 1 296 ? -13.028 8.419 13.673 1.00 93.06 296 GLN A CA 1
ATOM 2262 C C . GLN A 1 296 ? -13.895 9.092 12.600 1.00 93.06 296 GLN A C 1
ATOM 2264 O O . GLN A 1 296 ? -15.036 8.699 12.377 1.00 93.06 296 GLN A O 1
ATOM 2269 N N . ALA A 1 297 ? -13.341 10.079 11.896 1.00 94.06 297 ALA A N 1
ATOM 2270 C CA . ALA A 1 297 ? -13.982 10.758 10.778 1.00 94.06 297 ALA A CA 1
ATOM 2271 C C . ALA A 1 297 ? -13.914 9.972 9.452 1.00 94.06 297 ALA A C 1
ATOM 2273 O O . ALA A 1 297 ? -14.246 10.527 8.404 1.00 94.06 297 ALA A O 1
ATOM 2274 N N . GLY A 1 298 ? -13.477 8.709 9.460 1.00 91.12 298 GLY A N 1
ATOM 2275 C CA . GLY A 1 298 ? -13.409 7.878 8.258 1.00 91.12 298 GLY A CA 1
ATOM 2276 C C . GLY A 1 298 ? -12.287 8.278 7.300 1.00 91.12 298 GLY A C 1
ATOM 2277 O O . GLY A 1 298 ? -12.430 8.138 6.090 1.00 91.12 298 GLY A O 1
ATOM 2278 N N . THR A 1 299 ? -11.178 8.814 7.815 1.00 92.50 299 THR A N 1
ATOM 2279 C CA . THR A 1 299 ? -10.044 9.363 7.044 1.00 92.50 299 THR A CA 1
ATOM 2280 C C . THR A 1 299 ? -10.375 10.598 6.186 1.00 92.50 299 THR A C 1
ATOM 2282 O O . THR A 1 299 ? -9.625 10.969 5.279 1.00 92.50 299 THR A O 1
ATOM 2285 N N . ASP A 1 300 ? -11.461 11.306 6.507 1.00 92.00 300 ASP A N 1
ATOM 2286 C CA . ASP A 1 300 ? -11.876 12.541 5.837 1.00 92.00 300 ASP A CA 1
ATOM 2287 C C . ASP A 1 300 ? -11.323 13.788 6.547 1.00 92.00 300 ASP A C 1
ATOM 2289 O O . ASP A 1 300 ? -11.821 14.208 7.590 1.00 92.00 300 ASP A O 1
ATOM 2293 N N . ALA A 1 301 ? -10.327 14.438 5.935 1.00 92.75 301 ALA A N 1
ATOM 2294 C CA . ALA A 1 301 ? -9.690 15.630 6.497 1.00 92.75 301 ALA A CA 1
ATOM 2295 C C . ALA A 1 301 ? -10.638 16.834 6.675 1.00 92.75 301 ALA A C 1
ATOM 2297 O O . ALA A 1 301 ? -10.391 17.668 7.545 1.00 92.75 301 ALA A O 1
ATOM 2298 N N . GLN A 1 302 ? -11.69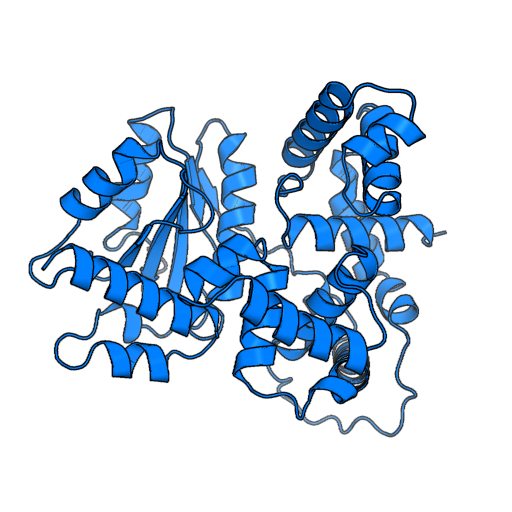4 16.959 5.862 1.00 94.88 302 GLN A N 1
ATOM 2299 C CA . GLN A 1 302 ? -12.675 18.039 6.002 1.00 94.88 302 GLN A CA 1
ATOM 2300 C C . GLN A 1 302 ? -13.560 17.797 7.224 1.00 94.88 302 GLN A C 1
ATOM 2302 O O . GLN A 1 302 ? -13.779 18.707 8.023 1.00 94.88 302 GLN A O 1
ATOM 2307 N N . ARG A 1 303 ? -14.032 16.561 7.393 1.00 95.25 303 ARG A N 1
ATOM 2308 C CA . ARG A 1 303 ? -14.821 16.166 8.563 1.00 95.25 303 ARG A CA 1
ATOM 2309 C C . ARG A 1 303 ? -13.999 16.256 9.848 1.00 95.25 303 ARG A C 1
ATOM 2311 O O . ARG A 1 303 ? -14.494 16.753 10.850 1.00 95.25 303 ARG A O 1
ATOM 2318 N N . THR A 1 304 ? -12.726 15.861 9.814 1.00 96.44 304 THR A N 1
ATOM 2319 C CA . THR A 1 304 ? -11.809 16.025 10.953 1.00 96.44 304 THR A CA 1
ATOM 2320 C C . THR A 1 304 ? -11.627 17.484 11.346 1.00 96.44 304 THR A C 1
ATOM 2322 O O . THR A 1 304 ? -11.700 17.805 12.526 1.00 96.44 304 THR A O 1
ATOM 2325 N N . ALA A 1 305 ? -11.410 18.362 10.363 1.00 96.19 305 ALA A N 1
ATOM 2326 C CA . ALA A 1 305 ? -11.263 19.797 10.583 1.00 96.19 305 ALA A CA 1
ATOM 2327 C C . ALA A 1 305 ? -12.495 20.380 11.288 1.00 96.19 305 ALA A C 1
ATOM 2329 O O . ALA A 1 305 ? -12.358 21.070 12.294 1.00 96.19 305 ALA A O 1
ATOM 2330 N N . HIS A 1 306 ? -13.691 20.019 10.811 1.00 96.50 306 HIS A N 1
ATOM 2331 C CA . HIS A 1 306 ? -14.950 20.411 11.437 1.00 96.50 306 HIS A CA 1
ATOM 2332 C C . HIS A 1 306 ? -15.069 19.895 12.881 1.00 96.50 306 HIS A C 1
ATOM 2334 O O . HIS A 1 306 ? -15.325 20.685 13.784 1.00 96.50 306 HIS A O 1
ATOM 2340 N N . ASN A 1 307 ? -14.806 18.605 13.114 1.00 95.81 307 ASN A N 1
ATOM 2341 C CA . ASN A 1 307 ? -14.924 17.986 14.439 1.00 95.81 307 ASN A CA 1
ATOM 2342 C C . ASN A 1 307 ? -13.926 18.544 15.468 1.00 95.81 307 ASN A C 1
ATOM 2344 O O . ASN A 1 307 ? -14.207 18.526 16.662 1.00 95.81 307 ASN A O 1
ATOM 2348 N N . LEU A 1 308 ? -12.755 19.004 15.021 1.00 95.50 308 LEU A N 1
ATOM 2349 C CA . LEU A 1 308 ? -11.705 19.555 15.883 1.00 95.50 308 LEU A CA 1
ATOM 2350 C C . LEU A 1 308 ? -11.724 21.086 15.979 1.00 95.50 308 LEU A C 1
ATOM 2352 O O . LEU A 1 308 ? -10.937 21.643 16.738 1.00 95.50 308 LEU A O 1
ATOM 2356 N N . GLY A 1 309 ? -12.560 21.775 15.197 1.00 95.81 309 GLY A N 1
ATOM 2357 C CA . GLY A 1 309 ? -12.573 23.240 15.144 1.00 95.81 309 GLY A CA 1
ATOM 2358 C C . GLY A 1 309 ? -11.290 23.861 14.573 1.00 95.81 309 GLY A C 1
ATOM 2359 O O . GLY A 1 309 ? -10.959 24.995 14.905 1.00 95.81 309 GLY A O 1
ATOM 2360 N N . ILE A 1 310 ? -10.554 23.137 13.721 1.00 96.12 310 ILE A N 1
ATOM 2361 C CA . ILE A 1 310 ? -9.309 23.610 13.084 1.00 96.12 310 ILE A CA 1
ATOM 2362 C C . ILE A 1 310 ? -9.449 23.656 11.562 1.00 96.12 310 ILE A C 1
ATOM 2364 O O . ILE A 1 310 ? -10.377 23.099 10.983 1.00 96.12 310 ILE A O 1
ATOM 2368 N N . SER A 1 311 ? -8.504 24.298 10.872 1.00 96.12 311 SER A N 1
ATOM 2369 C CA . SER A 1 311 ? -8.532 24.340 9.408 1.00 96.12 311 SER A CA 1
ATOM 2370 C C . SER A 1 311 ? -8.168 22.982 8.781 1.00 96.12 311 SER A C 1
ATOM 2372 O O . SER A 1 311 ? -7.331 22.235 9.296 1.00 96.12 311 SER A O 1
ATOM 2374 N N . ARG A 1 312 ? -8.709 22.687 7.589 1.00 96.12 312 ARG A N 1
ATOM 2375 C CA . ARG A 1 312 ? -8.295 21.516 6.786 1.00 96.12 312 ARG A CA 1
ATOM 2376 C C . ARG A 1 312 ? -6.797 21.535 6.458 1.00 96.12 312 ARG A C 1
ATOM 2378 O O . ARG A 1 312 ? -6.178 20.479 6.318 1.00 96.12 312 ARG A O 1
ATOM 2385 N N . THR A 1 313 ? -6.207 22.721 6.324 1.00 95.06 313 THR A N 1
ATOM 2386 C CA . THR A 1 313 ? -4.767 22.893 6.099 1.00 95.06 313 THR A CA 1
ATOM 2387 C C . THR A 1 313 ? -3.965 22.433 7.314 1.00 95.06 313 THR A C 1
ATOM 2389 O O . THR A 1 313 ? -2.987 21.710 7.142 1.00 95.06 313 THR A O 1
ATOM 2392 N N . THR A 1 314 ? -4.426 22.751 8.525 1.00 94.31 314 THR A N 1
ATOM 2393 C CA . THR A 1 314 ? -3.829 22.293 9.788 1.00 94.31 314 THR A CA 1
ATOM 2394 C C . THR A 1 314 ? -3.900 20.772 9.912 1.00 94.31 314 THR A C 1
ATOM 2396 O O . THR A 1 314 ? -2.881 20.140 10.168 1.00 94.31 314 THR A O 1
ATOM 2399 N N . VAL A 1 315 ? -5.052 20.156 9.609 1.00 95.19 315 VAL A N 1
ATOM 2400 C CA . VAL A 1 315 ? -5.178 18.683 9.583 1.00 95.19 315 VAL A CA 1
ATOM 2401 C C . VAL A 1 315 ? -4.150 18.061 8.635 1.00 95.19 315 VAL A C 1
ATOM 2403 O O . VAL A 1 315 ? -3.456 17.116 8.996 1.00 95.19 315 VAL A O 1
ATOM 2406 N N . ARG A 1 316 ? -4.001 18.610 7.423 1.00 92.81 316 ARG A N 1
ATOM 2407 C CA . ARG A 1 316 ? -3.005 18.129 6.452 1.00 92.81 316 ARG A CA 1
ATOM 2408 C C . ARG A 1 316 ? -1.566 18.327 6.929 1.00 92.81 316 ARG A C 1
ATOM 2410 O O . ARG A 1 316 ? -0.729 17.482 6.630 1.00 92.81 316 ARG A O 1
ATOM 2417 N N . ALA A 1 317 ? -1.275 19.413 7.641 1.00 91.56 317 ALA A N 1
ATOM 2418 C CA . ALA A 1 317 ? 0.037 19.645 8.237 1.00 91.56 317 ALA A CA 1
ATOM 2419 C C . ALA A 1 317 ? 0.342 18.602 9.324 1.00 91.56 317 ALA A C 1
ATOM 2421 O O . ALA A 1 317 ? 1.405 17.990 9.284 1.00 91.56 317 ALA A O 1
ATOM 2422 N N . HIS A 1 318 ? -0.617 18.313 10.208 1.00 92.75 318 HIS A N 1
ATOM 2423 C CA . HIS A 1 318 ? -0.477 17.263 11.221 1.00 92.75 318 HIS A CA 1
ATOM 2424 C C . HIS A 1 318 ? -0.317 15.873 10.600 1.00 92.75 318 HIS A C 1
ATOM 2426 O O . HIS A 1 318 ? 0.537 15.112 11.038 1.00 92.75 318 HIS A O 1
ATOM 2432 N N . LEU A 1 319 ? -1.078 15.547 9.547 1.00 91.62 319 LEU A N 1
ATOM 2433 C CA . LEU A 1 319 ? -0.912 14.283 8.824 1.00 91.62 319 LEU A CA 1
ATOM 2434 C C . LEU A 1 319 ? 0.493 14.163 8.225 1.00 91.62 319 LEU A C 1
ATOM 2436 O O . LEU A 1 319 ? 1.108 13.117 8.360 1.00 91.62 319 LEU A O 1
ATOM 2440 N N . ARG A 1 320 ? 1.033 15.229 7.621 1.00 87.62 320 ARG A N 1
ATOM 2441 C CA . ARG A 1 320 ? 2.411 15.238 7.095 1.00 87.62 320 ARG A CA 1
ATOM 2442 C C . ARG A 1 320 ? 3.458 15.069 8.192 1.00 87.62 320 ARG A C 1
ATOM 2444 O O . ARG A 1 320 ? 4.394 14.300 8.007 1.00 87.62 320 ARG A O 1
ATOM 2451 N N . ALA A 1 321 ? 3.290 15.752 9.323 1.00 88.69 321 ALA A N 1
ATOM 2452 C CA . ALA A 1 321 ? 4.170 15.591 10.477 1.00 88.69 321 ALA A CA 1
ATOM 2453 C C . ALA A 1 321 ? 4.121 14.149 11.013 1.00 88.69 321 ALA A C 1
ATOM 2455 O O . ALA A 1 321 ? 5.154 13.544 11.280 1.00 88.69 321 ALA A O 1
ATOM 2456 N N . ALA A 1 322 ? 2.932 13.550 11.087 1.00 89.25 322 ALA A N 1
ATOM 2457 C CA . ALA A 1 322 ? 2.779 12.152 11.469 1.00 89.25 322 ALA A CA 1
ATOM 2458 C C . ALA A 1 322 ? 3.421 11.189 10.458 1.00 89.25 322 ALA A C 1
ATOM 2460 O O . ALA A 1 322 ? 4.086 10.246 10.870 1.00 89.25 322 ALA A O 1
ATOM 2461 N N . GLU A 1 323 ? 3.274 11.425 9.149 1.00 86.12 323 GLU A N 1
ATOM 2462 C CA . GLU A 1 323 ? 3.957 10.628 8.119 1.00 86.12 323 GLU A CA 1
ATOM 2463 C C . GLU A 1 323 ? 5.482 10.685 8.274 1.00 86.12 323 GLU A C 1
ATOM 2465 O O . GLU A 1 323 ? 6.152 9.670 8.090 1.00 86.12 323 GLU A O 1
ATOM 2470 N N . GLN A 1 324 ? 6.025 11.850 8.639 1.00 81.31 324 GLN A N 1
ATOM 2471 C CA . GLN A 1 324 ? 7.451 12.048 8.909 1.00 81.31 324 GLN A CA 1
ATOM 2472 C C . GLN A 1 324 ? 7.924 11.259 10.130 1.00 81.31 324 GLN A C 1
ATOM 2474 O O . GLN A 1 324 ? 8.919 10.541 10.049 1.00 81.31 324 GLN A O 1
ATOM 2479 N N . LEU A 1 325 ? 7.192 11.362 11.241 1.00 85.69 325 LEU A N 1
ATOM 2480 C CA . LEU A 1 325 ? 7.549 10.725 12.509 1.00 85.69 325 LEU A CA 1
ATOM 2481 C C . LEU A 1 325 ? 7.385 9.201 12.453 1.00 85.69 325 LEU A C 1
ATOM 2483 O O . LEU A 1 325 ? 8.303 8.461 12.797 1.00 85.69 325 LEU A O 1
ATOM 2487 N N . LEU A 1 326 ? 6.240 8.726 11.957 1.00 84.12 326 LEU A N 1
ATOM 2488 C CA . LEU A 1 326 ? 5.928 7.296 11.828 1.00 84.12 326 LEU A CA 1
ATOM 2489 C C . LEU A 1 326 ? 6.627 6.639 10.634 1.00 84.12 326 LEU A C 1
ATOM 2491 O O . LEU A 1 326 ? 6.637 5.411 10.498 1.00 84.12 326 LEU A O 1
ATOM 2495 N N . LYS A 1 327 ? 7.148 7.457 9.714 1.00 79.25 327 LYS A N 1
ATOM 2496 C CA . LYS A 1 327 ? 7.701 7.026 8.429 1.00 79.25 327 LYS A CA 1
ATOM 2497 C C . LYS A 1 327 ? 6.693 6.199 7.612 1.00 79.25 327 LYS A C 1
ATOM 2499 O O . LYS A 1 327 ? 7.075 5.336 6.827 1.00 79.25 327 LYS A O 1
ATOM 2504 N N . ARG A 1 328 ? 5.388 6.431 7.792 1.00 81.31 328 ARG A N 1
ATOM 2505 C CA . ARG A 1 328 ? 4.287 5.746 7.088 1.00 81.31 328 ARG A CA 1
ATOM 2506 C C . ARG A 1 328 ? 3.558 6.710 6.169 1.00 81.31 328 ARG A C 1
ATOM 2508 O O . ARG A 1 328 ? 3.464 7.888 6.471 1.00 81.31 328 ARG A O 1
ATOM 2515 N N . SER A 1 329 ? 3.001 6.210 5.067 1.00 77.00 329 SER A N 1
ATOM 2516 C CA . SER A 1 329 ? 2.106 7.013 4.226 1.00 77.00 329 SER A CA 1
ATOM 2517 C C . SER A 1 329 ? 0.684 6.979 4.796 1.00 77.00 329 SER A C 1
ATOM 2519 O O . SER A 1 329 ? 0.107 5.906 4.960 1.00 77.00 329 SER A O 1
ATOM 2521 N N . LEU A 1 330 ? 0.126 8.154 5.083 1.00 83.44 330 LEU A N 1
ATOM 2522 C CA . LEU A 1 330 ? -1.200 8.377 5.669 1.00 83.44 330 LEU A CA 1
ATOM 2523 C C . LEU A 1 330 ? -2.099 9.235 4.771 1.00 83.44 330 LEU A C 1
ATOM 2525 O O . LEU A 1 330 ? -3.309 9.047 4.743 1.00 83.44 330 LEU A O 1
ATOM 2529 N N . GLN A 1 331 ? -1.534 10.159 3.990 1.00 76.31 331 GLN A N 1
ATOM 2530 C CA . GLN A 1 331 ? -2.297 11.017 3.071 1.00 76.31 331 GLN A CA 1
ATOM 2531 C C . GLN A 1 331 ? -2.895 10.240 1.893 1.00 76.31 331 GLN A C 1
ATOM 2533 O O . GLN A 1 331 ? -3.720 10.759 1.141 1.00 76.31 331 GLN A O 1
ATOM 2538 N N . THR A 1 332 ? -2.454 9.001 1.712 1.00 72.94 332 THR A N 1
ATOM 2539 C CA . THR A 1 332 ? -2.871 8.130 0.633 1.00 72.94 332 THR A CA 1
ATOM 2540 C C . THR A 1 332 ? -3.441 6.843 1.218 1.00 72.94 332 THR A C 1
ATOM 2542 O O . THR A 1 332 ? -2.745 6.207 2.008 1.00 72.94 332 THR A O 1
ATOM 2545 N N . PRO A 1 333 ? -4.644 6.406 0.797 1.00 70.81 333 PRO A N 1
ATOM 2546 C CA . PRO A 1 333 ? -5.204 5.137 1.244 1.00 70.81 333 PRO A CA 1
ATOM 2547 C C . PRO A 1 333 ? -4.228 3.986 0.993 1.00 70.81 333 PRO A C 1
ATOM 2549 O O . PRO A 1 333 ? -3.788 3.780 -0.142 1.00 70.81 333 PRO A O 1
ATOM 2552 N N . GLY A 1 334 ? -3.903 3.239 2.044 1.00 76.44 334 GLY A N 1
ATOM 2553 C CA . GLY A 1 334 ? -2.957 2.134 1.968 1.00 76.44 334 GLY A CA 1
ATOM 2554 C C . GLY A 1 334 ? -2.569 1.577 3.340 1.00 76.44 334 GLY A C 1
ATOM 2555 O O . GLY A 1 334 ? -3.154 1.984 4.350 1.00 76.44 334 GLY A O 1
ATOM 2556 N N . PRO A 1 335 ? -1.569 0.683 3.374 1.00 76.62 335 PRO A N 1
ATOM 2557 C CA . PRO A 1 335 ? -1.189 -0.075 4.569 1.00 76.62 335 PRO A CA 1
ATOM 2558 C C . PRO A 1 335 ? -0.752 0.774 5.763 1.00 76.62 335 PRO A C 1
ATOM 2560 O O . PRO A 1 335 ? -1.119 0.459 6.889 1.00 76.62 335 PRO A O 1
ATOM 2563 N N . GLY A 1 336 ? -0.107 1.924 5.534 1.00 84.06 336 GLY A N 1
ATOM 2564 C CA . GLY A 1 336 ? 0.266 2.838 6.623 1.00 84.06 336 GLY A CA 1
ATOM 2565 C C . GLY A 1 336 ? -0.932 3.345 7.439 1.00 84.06 336 GLY A C 1
ATOM 2566 O O . GLY A 1 336 ? -0.833 3.519 8.651 1.00 84.06 336 GLY A O 1
ATOM 2567 N N . THR A 1 337 ? -2.096 3.529 6.803 1.00 90.12 337 THR A N 1
ATOM 2568 C CA . THR A 1 337 ? -3.344 3.839 7.520 1.00 90.12 337 THR A CA 1
ATOM 2569 C C . THR A 1 337 ? -3.860 2.629 8.299 1.00 90.12 337 THR A C 1
ATOM 2571 O O . THR A 1 337 ? -4.362 2.798 9.406 1.00 90.12 337 THR A O 1
ATOM 2574 N N . HIS A 1 338 ? -3.739 1.414 7.753 1.00 91.25 338 HIS A N 1
ATOM 2575 C CA . HIS A 1 338 ? -4.173 0.186 8.430 1.00 91.25 338 HIS A CA 1
ATOM 2576 C C . HIS A 1 338 ? -3.339 -0.098 9.680 1.00 91.25 338 HIS A C 1
ATOM 2578 O O . HIS A 1 338 ? -3.904 -0.395 10.728 1.00 91.25 338 HIS A O 1
ATOM 2584 N N . GLU A 1 339 ? -2.017 0.057 9.592 1.00 90.06 339 GLU A N 1
ATOM 2585 C CA . GLU A 1 339 ? -1.111 -0.063 10.737 1.00 90.06 339 GLU A CA 1
ATOM 2586 C C . GLU A 1 339 ? -1.456 0.964 11.821 1.00 90.06 339 GLU A C 1
ATOM 2588 O O . GLU A 1 339 ? -1.604 0.592 12.982 1.00 90.06 339 GLU A O 1
ATOM 2593 N N . LEU A 1 340 ? -1.676 2.233 11.452 1.00 93.00 340 LEU A N 1
ATOM 2594 C CA . LEU A 1 340 ? -2.059 3.274 12.410 1.00 93.00 340 LEU A CA 1
ATOM 2595 C C . LEU A 1 340 ? -3.390 2.959 13.115 1.00 93.00 340 LEU A C 1
ATOM 2597 O O . LEU A 1 340 ? -3.514 3.179 14.319 1.00 93.00 340 LEU A O 1
ATOM 2601 N N . VAL A 1 341 ? -4.379 2.436 12.383 1.00 94.75 341 VAL A N 1
ATOM 2602 C CA . VAL A 1 341 ? -5.667 2.010 12.951 1.00 94.75 341 VAL A CA 1
ATOM 2603 C C . VAL A 1 341 ? -5.475 0.908 13.990 1.00 94.75 341 VAL A C 1
ATOM 2605 O O . VAL A 1 341 ? -6.027 1.015 15.086 1.00 94.75 341 VAL A O 1
ATOM 2608 N N . HIS A 1 342 ? -4.692 -0.125 13.669 1.00 95.00 342 HIS A N 1
ATOM 2609 C CA . HIS A 1 342 ? -4.422 -1.220 14.602 1.00 95.00 342 HIS A CA 1
ATOM 2610 C C . HIS A 1 342 ? -3.615 -0.745 15.808 1.00 95.00 342 HIS A C 1
ATOM 2612 O O . HIS A 1 342 ? -3.994 -1.047 16.935 1.00 95.00 342 HIS A O 1
ATOM 2618 N N . ALA A 1 343 ? -2.573 0.061 15.598 1.00 93.81 343 ALA A N 1
ATOM 2619 C CA . ALA A 1 343 ? -1.739 0.579 16.677 1.00 93.81 343 ALA A CA 1
ATOM 2620 C C . ALA A 1 343 ? -2.549 1.424 17.674 1.00 93.81 343 ALA A C 1
ATOM 2622 O O . ALA A 1 343 ? -2.456 1.204 18.879 1.00 93.81 343 ALA A O 1
ATOM 2623 N N . LEU A 1 344 ? -3.403 2.334 17.189 1.00 93.25 344 LEU A N 1
ATOM 2624 C CA . LEU A 1 344 ? -4.272 3.134 18.058 1.00 93.25 344 LEU A CA 1
ATOM 2625 C C . LEU A 1 344 ? -5.341 2.282 18.754 1.00 93.25 344 LEU A C 1
ATOM 2627 O O . LEU A 1 344 ? -5.618 2.510 19.926 1.00 93.25 344 LEU A O 1
ATOM 2631 N N . ARG A 1 345 ? -5.921 1.281 18.076 1.00 93.94 345 ARG A N 1
ATOM 2632 C CA . ARG A 1 345 ? -6.888 0.357 18.697 1.00 93.94 345 ARG A CA 1
ATOM 2633 C C . ARG A 1 345 ? -6.263 -0.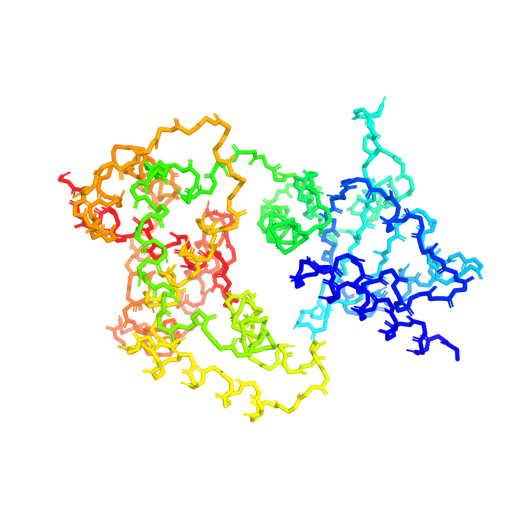446 19.837 1.00 93.94 345 ARG A C 1
ATOM 2635 O O . ARG A 1 345 ? -6.929 -0.646 20.848 1.00 93.94 345 ARG A O 1
ATOM 2642 N N . ILE A 1 346 ? -5.031 -0.918 19.654 1.00 94.06 346 ILE A N 1
ATOM 2643 C CA . ILE A 1 346 ? -4.283 -1.661 20.672 1.00 94.06 346 ILE A CA 1
ATOM 2644 C C . ILE A 1 346 ? -3.950 -0.733 21.844 1.00 94.06 346 ILE A C 1
ATOM 2646 O O . ILE A 1 346 ? -4.277 -1.058 22.979 1.00 94.06 346 ILE A O 1
ATOM 2650 N N . ALA A 1 347 ? -3.389 0.450 21.573 1.00 89.56 347 ALA A N 1
ATOM 2651 C CA . ALA A 1 347 ? -3.019 1.417 22.608 1.00 89.56 347 ALA A CA 1
ATOM 2652 C C . ALA A 1 347 ? -4.221 1.931 23.423 1.00 89.56 347 ALA A C 1
ATOM 2654 O O . ALA A 1 347 ? -4.087 2.186 24.611 1.00 89.56 347 ALA A O 1
ATOM 2655 N N . ASP A 1 348 ? -5.405 2.046 22.814 1.00 86.19 348 ASP A N 1
ATOM 2656 C CA . ASP A 1 348 ? -6.642 2.454 23.501 1.00 86.19 348 ASP A CA 1
ATOM 2657 C C . ASP A 1 348 ? -7.186 1.412 24.483 1.00 86.19 348 ASP A C 1
ATOM 2659 O O . ASP A 1 348 ? -8.064 1.722 25.287 1.00 86.19 348 ASP A O 1
ATOM 2663 N N . ARG A 1 349 ? -6.726 0.166 24.358 1.00 81.44 349 ARG A N 1
ATOM 2664 C CA . ARG A 1 349 ? -7.195 -0.987 25.133 1.00 81.44 349 ARG A CA 1
ATOM 2665 C C . ARG A 1 349 ? -6.119 -1.568 26.040 1.00 81.44 349 ARG A C 1
ATOM 2667 O O . ARG A 1 349 ? -6.451 -2.381 26.898 1.00 81.44 349 ARG A O 1
ATOM 2674 N N . ALA A 1 350 ? -4.860 -1.202 25.817 1.00 65.94 350 ALA A N 1
ATOM 2675 C CA . ALA A 1 350 ? -3.772 -1.534 26.715 1.00 65.94 350 ALA A CA 1
ATOM 2676 C C . ALA A 1 350 ? -4.020 -0.845 28.078 1.00 65.94 350 ALA A C 1
ATOM 2678 O O . ALA A 1 350 ? -4.471 0.304 28.085 1.00 65.94 350 ALA A O 1
ATOM 2679 N N . PRO A 1 351 ? -3.810 -1.557 29.201 1.00 48.78 351 PRO A N 1
ATOM 2680 C CA . PRO A 1 351 ? -4.045 -1.035 30.547 1.00 48.78 351 PRO A CA 1
ATOM 2681 C C . PRO A 1 351 ? -3.097 0.102 30.945 1.00 48.78 351 PRO A C 1
ATOM 2683 O O . PRO A 1 351 ? -1.960 0.153 30.417 1.00 48.78 351 PRO A O 1
#

Sequence (351 aa):
YQQVASRLRLAVFMALMAGEPTLARRMTAGALPPLLDAERLCIHLLRCPPADRGRLIAAYEDASGYHGRGLMVRCPVYDHHLICLVPVDRDDDHVDGGLVVPLRALVRDDPRYALGIGAPVPLPATARAYDQARHALAVACHTPERIARYHDQPPLAGLLPRQQALAWAHAFLEPIRTAPRLTLDITSLALNFPRAGVARLLDISRNTVTAHLRRVQDALGLSLQDPRSRAELALALAVNDLPPLHGNAAAEHAPTPSVDSLLSTEAATTWAHAFLQPLGPGTDRAVHQTLRAWIQAGTDAQRTAHNLGISRTTVRAHLRAAEQLLKRSLQTPGPGTHELVHALRIADRAP

Secondary structure (DSSP, 8-state):
-HHHHHHHHHHHHHHHHTT-HHHHHHHTTTS--GGGG-SEEEEEEEE--TTHHHHHHHHT--TTSSBTTBEEEE-SS-TTEEEEEEEE-TT-S-TTSTTHHHHHHHHHH-TT-EEEEPPPEEGGGHHHHHHHHHHHHHHHTTSTT-EEE------HHHHS-HHHHHHHHHHHHGGGTTS-HHHHHHHHHHHHS-HHHHHHHTT--HHHHHHHHHHHHHHHT--TTSHHHHHHHHHHHHHHTSPPPSS-----SPPPPPHHHHHTSHHHHHHHHHHHGGGSBTB-HHHHHHHHHHHHTTT-HHHHHHHHTS-HHHHHHHHHHHHHHH----SSSSHHHHHHHHHHHHHTT--

pLDDT: mean 85.78, std 11.49, range [42.06, 96.94]

Radius of gyration: 20.58 Å; chains: 1; bounding box: 48×55×61 Å